Protein AF-0000000084731896 (afdb_homodimer)

Solvent-accessible surface area (backbone atoms only — not comparable to full-atom values): 11512 Å² total; per-residue (Å²): 94,26,26,41,38,38,35,36,63,44,61,69,70,65,65,88,73,50,63,71,62,43,48,51,38,50,52,52,46,64,74,66,68,54,51,70,46,71,46,101,82,30,37,36,35,43,39,41,62,70,60,50,50,48,50,52,48,51,38,49,57,57,48,56,73,82,42,57,26,37,40,36,41,37,39,35,48,35,27,59,93,50,76,70,53,84,62,44,53,58,51,52,52,23,60,75,67,70,44,86,73,95,75,124,95,28,27,40,38,37,35,37,61,45,62,68,70,66,65,87,74,50,62,71,61,42,49,52,37,49,51,52,45,63,71,66,68,56,51,70,47,71,46,101,80,32,37,35,36,44,40,43,61,69,59,50,52,47,50,54,47,52,38,48,57,58,48,56,74,81,42,57,25,40,40,37,40,38,39,35,49,34,28,59,93,49,73,68,52,84,61,44,53,57,50,52,50,22,61,74,67,70,43,88,73,94,75,121

pLDDT: mean 94.48, std 5.79, range [66.81, 98.81]

Structure (mmCIF, N/CA/C/O backbone):
data_AF-0000000084731896-model_v1
#
loop_
_entity.id
_entity.type
_entity.pdbx_description
1 polymer 'Thiamine-binding protein domain-containing protein'
#
loop_
_atom_site.group_PDB
_atom_site.id
_atom_site.type_symbol
_atom_site.label_atom_id
_atom_site.label_alt_id
_atom_site.label_comp_id
_atom_site.label_asym_id
_atom_site.label_entity_id
_atom_site.label_seq_id
_atom_site.pdbx_PDB_ins_code
_atom_site.Cartn_x
_atom_site.Cartn_y
_atom_site.Cartn_z
_atom_site.occupancy
_atom_site.B_iso_or_equiv
_atom_site.auth_seq_id
_atom_site.auth_comp_id
_atom_site.auth_asym_id
_atom_site.auth_atom_id
_atom_site.pdbx_PDB_model_num
ATOM 1 N N . MET A 1 1 ? 6.348 11.789 11.688 1 88.62 1 MET A N 1
ATOM 2 C CA . MET A 1 1 ? 5.02 11.82 11.078 1 88.62 1 MET A CA 1
ATOM 3 C C . MET A 1 1 ? 4.203 10.594 11.477 1 88.62 1 MET A C 1
ATOM 5 O O . MET A 1 1 ? 4.734 9.484 11.539 1 88.62 1 MET A O 1
ATOM 9 N N . SER A 1 2 ? 2.98 10.875 11.875 1 93.94 2 SER A N 1
ATOM 10 C CA . SER A 1 2 ? 2.064 9.773 12.172 1 93.94 2 SER A CA 1
ATOM 11 C C . SER A 1 2 ? 1.464 9.195 10.891 1 93.94 2 SER A C 1
ATOM 13 O O . SER A 1 2 ? 1.063 9.945 9.992 1 93.94 2 SER A O 1
ATOM 15 N N . VAL A 1 3 ? 1.397 7.871 10.906 1 97.06 3 VAL A N 1
ATOM 16 C CA . VAL A 1 3 ? 0.931 7.176 9.711 1 97.06 3 VAL A CA 1
ATOM 17 C C . VAL A 1 3 ? -0.342 6.398 10.023 1 97.06 3 VAL A C 1
ATOM 19 O O . VAL A 1 3 ? -0.403 5.676 11.023 1 97.06 3 VAL A O 1
ATOM 22 N N . LEU A 1 4 ? -1.355 6.66 9.219 1 97 4 LEU A N 1
ATOM 23 C CA . LEU A 1 4 ? -2.461 5.719 9.094 1 97 4 LEU A CA 1
ATOM 24 C C . LEU A 1 4 ? -2.303 4.859 7.84 1 97 4 LEU A C 1
ATOM 26 O O . LEU A 1 4 ? -2.201 5.383 6.73 1 97 4 LEU A O 1
ATOM 30 N N . LEU A 1 5 ? -2.203 3.566 8.016 1 98.44 5 LEU A N 1
ATOM 31 C CA . LEU A 1 5 ? -2.008 2.6 6.938 1 98.44 5 LEU A CA 1
ATOM 32 C C . LEU A 1 5 ? -3.125 1.561 6.93 1 98.44 5 LEU A C 1
ATOM 34 O O . LEU A 1 5 ? -3.309 0.835 7.91 1 98.44 5 LEU A O 1
ATOM 38 N N . GLU A 1 6 ? -3.975 1.549 5.887 1 98.56 6 GLU A N 1
ATOM 39 C CA . GLU A 1 6 ? -4.914 0.453 5.676 1 98.56 6 GLU A CA 1
ATOM 40 C C . GLU A 1 6 ? -4.359 -0.568 4.688 1 98.56 6 GLU A C 1
ATOM 42 O O . GLU A 1 6 ? -3.906 -0.205 3.6 1 98.56 6 GLU A O 1
ATOM 47 N N . PHE A 1 7 ? -4.414 -1.842 5.102 1 98.81 7 PHE A N 1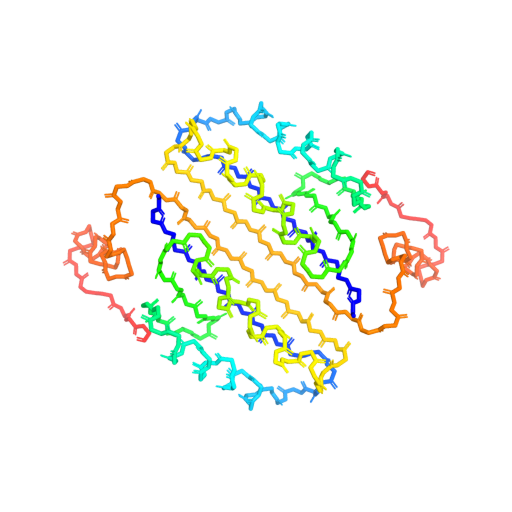
ATOM 48 C CA . PHE A 1 7 ? -3.953 -2.82 4.125 1 98.81 7 PHE A CA 1
ATOM 49 C C . PHE A 1 7 ? -4.855 -4.047 4.117 1 98.81 7 PHE A C 1
ATOM 51 O O . PHE A 1 7 ? -5.562 -4.309 5.094 1 98.81 7 PHE A O 1
ATOM 58 N N . SER A 1 8 ? -4.891 -4.688 3.01 1 98.62 8 SER A N 1
ATOM 59 C CA . SER A 1 8 ? -5.434 -6.027 2.822 1 98.62 8 SER A CA 1
ATOM 60 C C . SER A 1 8 ? -4.438 -6.934 2.107 1 98.62 8 SER A C 1
ATOM 62 O O . SER A 1 8 ? -3.713 -6.484 1.216 1 98.62 8 SER A O 1
ATOM 64 N N . MET A 1 9 ? -4.344 -8.117 2.582 1 98.62 9 MET A N 1
ATOM 65 C CA . MET A 1 9 ? -3.434 -9.109 2.027 1 98.62 9 MET A CA 1
ATOM 66 C C . MET A 1 9 ? -4.105 -10.477 1.936 1 98.62 9 MET A C 1
ATOM 68 O O . MET A 1 9 ? -4.648 -10.977 2.924 1 98.62 9 MET A O 1
ATOM 72 N N . THR A 1 10 ? -4.09 -11.047 0.769 1 98 10 THR A N 1
ATOM 73 C CA . THR A 1 10 ? -4.805 -12.305 0.565 1 98 10 THR A CA 1
ATOM 74 C C . THR A 1 10 ? -4.066 -13.195 -0.434 1 98 10 THR A C 1
ATOM 76 O O . THR A 1 10 ? -3.484 -12.695 -1.401 1 98 10 THR A O 1
ATOM 79 N N . PRO A 1 11 ? -4.012 -14.508 -0.167 1 97.88 11 PRO A N 1
ATOM 80 C CA . PRO A 1 11 ? -3.504 -15.414 -1.198 1 97.88 11 PRO A CA 1
ATOM 81 C C . PRO A 1 11 ? -4.453 -15.547 -2.387 1 97.88 11 PRO A C 1
ATOM 83 O O . PRO A 1 11 ? -5.676 -15.5 -2.215 1 97.88 11 PRO A O 1
ATOM 86 N N . LEU A 1 12 ? -3.861 -15.75 -3.537 1 96.62 12 LEU A N 1
ATOM 87 C CA . LEU A 1 12 ? -4.676 -15.922 -4.734 1 96.62 12 LEU A CA 1
ATOM 88 C C . LEU A 1 12 ? -4.648 -17.375 -5.215 1 96.62 12 LEU A C 1
ATOM 90 O O . LEU A 1 12 ? -5.363 -17.734 -6.148 1 96.62 12 LEU A O 1
ATOM 94 N N . ASP A 1 13 ? -3.869 -18.141 -4.566 1 96.12 13 ASP A N 1
ATOM 95 C CA . ASP A 1 13 ? -3.686 -19.516 -5.047 1 96.12 13 ASP A CA 1
ATOM 96 C C . ASP A 1 13 ? -4.367 -20.516 -4.117 1 96.12 13 ASP A C 1
ATOM 98 O O . ASP A 1 13 ? -4.086 -21.703 -4.18 1 96.12 13 ASP A O 1
ATOM 102 N N . LYS A 1 14 ? -5.211 -20.094 -3.219 1 96.19 14 LYS A N 1
ATOM 103 C CA . LYS A 1 14 ? -5.766 -20.984 -2.197 1 96.19 14 LYS A CA 1
ATOM 104 C C . LYS A 1 14 ? -7.281 -21.094 -2.332 1 96.19 14 LYS A C 1
ATOM 106 O O . LYS A 1 14 ? -7.938 -21.719 -1.494 1 96.19 14 LYS A O 1
ATOM 111 N N . GLY A 1 15 ? -7.848 -20.594 -3.35 1 93.19 15 GLY A N 1
ATOM 112 C CA . GLY A 1 15 ? -9.289 -20.672 -3.539 1 93.19 15 GLY A CA 1
ATOM 113 C C . GLY A 1 15 ? -10.047 -19.578 -2.836 1 93.19 15 GLY A C 1
ATOM 114 O O . GLY A 1 15 ? -9.508 -18.484 -2.611 1 93.19 15 GLY A O 1
ATOM 115 N N . GLU A 1 16 ? -11.336 -19.781 -2.568 1 90.62 16 GLU A N 1
ATOM 116 C CA . GLU A 1 16 ? -12.227 -18.719 -2.104 1 90.62 16 GLU A CA 1
ATOM 117 C C . GLU A 1 16 ? -12.125 -18.531 -0.592 1 90.62 16 GLU A C 1
ATOM 119 O O . GLU A 1 16 ? -12.359 -17.438 -0.076 1 90.62 16 GLU A O 1
ATOM 124 N N . SER A 1 17 ? -11.805 -19.547 0.042 1 92.88 17 SER A N 1
ATOM 125 C CA . SER A 1 17 ? -11.742 -19.5 1.499 1 92.88 17 SER A CA 1
ATOM 126 C C . SER A 1 17 ? -10.344 -19.141 1.983 1 92.88 17 SER A C 1
ATOM 128 O O . SER A 1 17 ? -9.477 -20.016 2.098 1 92.88 17 SER A O 1
ATOM 130 N N . VAL A 1 18 ? -10.164 -17.844 2.285 1 94.69 18 VAL A N 1
ATOM 131 C CA . VAL A 1 18 ? -8.82 -17.406 2.646 1 94.69 18 VAL A CA 1
ATOM 132 C C . VAL A 1 18 ? -8.805 -16.938 4.098 1 94.69 18 VAL A C 1
ATOM 134 O O . VAL A 1 18 ? -7.836 -16.312 4.539 1 94.69 18 VAL A O 1
ATOM 137 N N . GLY A 1 19 ? -9.82 -17.125 4.875 1 95.31 19 GLY A N 1
ATOM 138 C CA . GLY A 1 19 ? -9.961 -16.641 6.242 1 95.31 19 GLY A CA 1
ATOM 139 C C . GLY A 1 19 ? -8.82 -17.062 7.145 1 95.31 19 GLY A C 1
ATOM 140 O O . GLY A 1 19 ? -8.352 -16.281 7.969 1 95.31 19 GLY A O 1
ATOM 141 N N . ALA A 1 20 ? -8.367 -18.266 7.004 1 95.81 20 ALA A N 1
ATOM 142 C CA . ALA A 1 20 ? -7.281 -18.781 7.828 1 95.81 20 ALA A CA 1
ATOM 143 C C . ALA A 1 20 ? -6 -17.984 7.605 1 95.81 20 ALA A C 1
ATOM 145 O O . ALA A 1 20 ? -5.262 -17.703 8.555 1 95.81 20 ALA A O 1
ATOM 146 N N . TYR A 1 21 ? -5.738 -17.625 6.438 1 96.12 21 TYR A N 1
ATOM 147 C CA . TYR A 1 21 ? -4.531 -16.875 6.098 1 96.12 21 TYR A CA 1
ATOM 148 C C . TYR A 1 21 ? -4.617 -15.445 6.605 1 96.12 21 TYR A C 1
ATOM 150 O O . TYR A 1 21 ? -3.645 -14.914 7.148 1 96.12 21 TYR A O 1
ATOM 158 N N . VAL A 1 22 ? -5.805 -14.836 6.406 1 96.69 22 VAL A N 1
ATOM 159 C CA . VAL A 1 22 ? -6.051 -13.477 6.891 1 96.69 22 VAL A CA 1
ATOM 160 C C . VAL A 1 22 ? -5.945 -13.445 8.414 1 96.69 22 VAL A C 1
ATOM 162 O O . VAL A 1 22 ? -5.367 -12.523 8.984 1 96.69 22 VAL A O 1
ATOM 165 N N . SER A 1 23 ? -6.41 -14.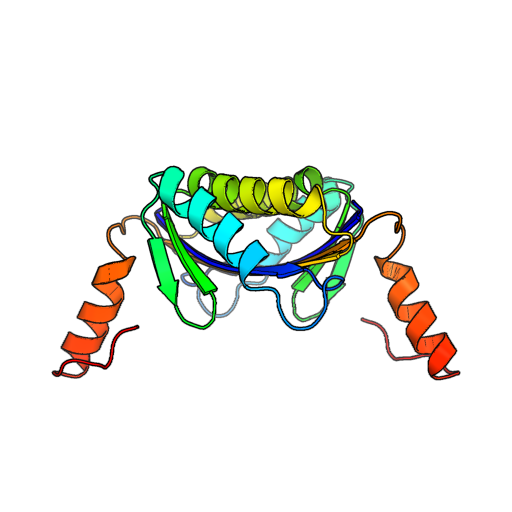453 9.047 1 97.56 23 SER A N 1
ATOM 166 C CA . SER A 1 23 ? -6.363 -14.539 10.5 1 97.56 23 SER A CA 1
ATOM 167 C C . SER A 1 23 ? -4.926 -14.617 11.008 1 97.56 23 SER A C 1
ATOM 169 O O . SER A 1 23 ? -4.598 -14.055 12.055 1 97.56 23 SER A O 1
ATOM 171 N N . ARG A 1 24 ? -4.098 -15.289 10.328 1 97.69 24 ARG A N 1
ATOM 172 C CA . ARG A 1 24 ? -2.682 -15.336 10.672 1 97.69 24 ARG A CA 1
ATOM 173 C C . ARG A 1 24 ? -2.053 -13.953 10.625 1 97.69 24 ARG A C 1
ATOM 175 O O . ARG A 1 24 ? -1.265 -13.594 11.5 1 97.69 24 ARG A O 1
ATOM 182 N N . SER A 1 25 ? -2.375 -13.25 9.57 1 98.19 25 SER A N 1
ATOM 183 C CA . SER A 1 25 ? -1.881 -11.875 9.453 1 98.19 25 SER A CA 1
ATOM 184 C C . SER A 1 25 ? -2.359 -11.016 10.617 1 98.19 25 SER A C 1
ATOM 186 O O . SER A 1 25 ? -1.588 -10.234 11.172 1 98.19 25 SER A O 1
ATOM 188 N N . LEU A 1 26 ? -3.643 -11.188 10.984 1 97.88 26 LEU A N 1
ATOM 189 C CA . LEU A 1 26 ? -4.195 -10.414 12.086 1 97.88 26 LEU A CA 1
ATOM 190 C C . LEU A 1 26 ? -3.498 -10.758 13.398 1 97.88 26 LEU A C 1
ATOM 192 O O . LEU A 1 26 ? -3.311 -9.891 14.25 1 97.88 26 LEU A O 1
ATOM 196 N N . ASP A 1 27 ? -3.186 -11.984 13.57 1 98.56 27 ASP A N 1
ATOM 197 C CA . ASP A 1 27 ? -2.422 -12.391 14.75 1 98.56 27 ASP A CA 1
ATOM 198 C C . ASP A 1 27 ? -1.088 -11.648 14.82 1 98.56 27 ASP A C 1
ATOM 200 O O . ASP A 1 27 ? -0.68 -11.188 15.891 1 98.56 27 ASP A O 1
ATOM 204 N N . ILE A 1 28 ? -0.377 -11.531 13.75 1 98.56 28 ILE A N 1
ATOM 205 C CA . ILE A 1 28 ? 0.888 -10.812 13.656 1 98.56 28 ILE A CA 1
ATOM 206 C C . ILE A 1 28 ? 0.672 -9.344 14.008 1 98.56 28 ILE A C 1
ATOM 208 O O . ILE A 1 28 ? 1.448 -8.758 14.773 1 98.56 28 ILE A O 1
ATOM 212 N N . VAL A 1 29 ? -0.381 -8.789 13.461 1 98.56 29 VAL A N 1
ATOM 213 C CA . VAL A 1 29 ? -0.725 -7.398 13.742 1 98.56 29 VAL A CA 1
ATOM 214 C C . VAL A 1 29 ? -0.95 -7.211 15.242 1 98.56 29 VAL A C 1
ATOM 216 O O . VAL A 1 29 ? -0.37 -6.316 15.859 1 98.56 29 VAL A O 1
ATOM 219 N N . ASP A 1 30 ? -1.749 -8.086 15.758 1 98.25 30 ASP A N 1
ATOM 220 C CA . ASP A 1 30 ? -2.119 -7.984 17.172 1 98.25 30 ASP A CA 1
ATOM 221 C C . ASP A 1 30 ? -0.89 -8.102 18.062 1 98.25 30 ASP A C 1
ATOM 223 O O . ASP A 1 30 ? -0.74 -7.336 19.016 1 98.25 30 ASP A O 1
ATOM 227 N N . LYS A 1 31 ? 0.023 -8.914 17.797 1 98.38 31 LYS A N 1
ATOM 228 C CA . LYS A 1 31 ? 1.199 -9.18 18.609 1 98.38 31 LYS A CA 1
ATOM 229 C C . LYS A 1 31 ? 2.264 -8.102 18.422 1 98.38 31 LYS A C 1
ATOM 231 O O . LYS A 1 31 ? 3.197 -7.992 19.219 1 98.38 31 LYS A O 1
ATOM 236 N N . SER A 1 32 ? 2.15 -7.406 17.359 1 97.69 32 SER A N 1
ATOM 237 C CA . SER A 1 32 ? 3.135 -6.375 17.062 1 97.69 32 SER A CA 1
ATOM 238 C C . SER A 1 32 ? 3.088 -5.254 18.094 1 97.69 32 SER A C 1
ATOM 240 O O . SER A 1 32 ? 4.074 -4.539 18.297 1 97.69 32 SER A O 1
ATOM 242 N N . GLY A 1 33 ? 1.881 -4.969 18.656 1 97.31 33 GLY A N 1
ATOM 243 C CA . GLY A 1 33 ? 1.697 -3.885 19.609 1 97.31 33 GLY A CA 1
ATOM 244 C C . GLY A 1 33 ? 1.321 -2.57 18.953 1 97.31 33 GLY A C 1
ATOM 245 O O . GLY A 1 33 ? 1.04 -1.585 19.641 1 97.31 33 GLY A O 1
ATOM 246 N N . VAL A 1 34 ? 1.405 -2.537 17.672 1 96.5 34 VAL A N 1
ATOM 247 C CA . VAL A 1 34 ? 0.977 -1.339 16.953 1 96.5 34 VAL A CA 1
ATOM 248 C C . VAL A 1 34 ? -0.536 -1.174 17.078 1 96.5 34 VAL A C 1
ATOM 250 O O . VAL A 1 34 ? -1.281 -2.154 17.016 1 96.5 34 VAL A O 1
ATOM 253 N N . ASP A 1 35 ? -1.009 0.019 17.266 1 95.62 35 ASP A N 1
ATOM 254 C CA . ASP A 1 35 ? -2.445 0.267 17.328 1 95.62 35 ASP A CA 1
ATOM 255 C C . ASP A 1 35 ? -3.115 -0.086 16 1 95.62 35 ASP A C 1
ATOM 257 O O . ASP A 1 35 ? -2.576 0.204 14.93 1 95.62 35 ASP A O 1
ATOM 261 N N . TYR A 1 36 ? -4.293 -0.768 16.094 1 97 36 TYR A N 1
ATOM 262 C CA . TYR A 1 36 ? -4.941 -1.168 14.852 1 97 36 TYR A CA 1
ATOM 263 C C . TYR A 1 36 ? -6.453 -1.266 15.031 1 97 36 TYR A C 1
ATOM 265 O O . TYR A 1 36 ? -6.953 -1.256 16.156 1 97 36 TYR A O 1
ATOM 273 N N . ARG A 1 37 ? -7.172 -1.253 13.859 1 95.31 37 ARG A N 1
ATOM 274 C CA . ARG A 1 37 ? -8.594 -1.551 13.734 1 95.31 37 ARG A CA 1
ATOM 275 C C . ARG A 1 37 ? -8.867 -2.438 12.523 1 95.31 37 ARG A C 1
ATOM 277 O O . ARG A 1 37 ? -8.352 -2.182 11.43 1 95.31 37 ARG A O 1
ATOM 284 N N . LEU A 1 38 ? -9.617 -3.445 12.82 1 95.19 38 LEU A N 1
ATOM 285 C CA . LEU A 1 38 ? -10.047 -4.32 11.727 1 95.19 38 LEU A CA 1
ATOM 286 C C . LEU A 1 38 ? -11.359 -3.836 11.133 1 95.19 38 LEU A C 1
ATOM 288 O O . LEU A 1 38 ? -12.273 -3.445 11.859 1 95.19 38 LEU A O 1
ATOM 292 N N . ASN A 1 39 ? -11.43 -3.787 9.828 1 93.19 39 ASN A N 1
ATOM 293 C CA . ASN A 1 39 ? -12.695 -3.562 9.141 1 93.19 39 ASN A CA 1
ATOM 294 C C . ASN A 1 39 ? -12.93 -4.594 8.039 1 93.19 39 ASN A C 1
ATOM 296 O O . ASN A 1 39 ? -12.062 -5.438 7.781 1 93.19 39 ASN A O 1
ATOM 300 N N . PRO A 1 40 ? -14.172 -4.652 7.461 1 92.81 40 PRO A N 1
ATOM 301 C CA . PRO A 1 40 ? -14.508 -5.73 6.527 1 92.81 40 PRO A CA 1
ATOM 302 C C . PRO A 1 40 ? -13.617 -5.738 5.289 1 92.81 40 PRO A C 1
ATOM 304 O O . PRO A 1 40 ? -13.547 -6.742 4.574 1 92.81 40 PRO A O 1
ATOM 307 N N . MET A 1 41 ? -12.875 -4.578 5.012 1 93.38 41 MET A N 1
ATOM 308 C CA . MET A 1 41 ? -12.117 -4.473 3.77 1 93.38 41 MET A CA 1
ATOM 309 C C . MET A 1 41 ? -10.617 -4.5 4.043 1 93.38 41 MET A C 1
ATOM 311 O O . MET A 1 41 ? -9.812 -4.547 3.109 1 93.38 41 MET A O 1
ATOM 315 N N . GLY A 1 42 ? -10.266 -4.461 5.289 1 96.81 42 GLY A N 1
ATOM 316 C CA . GLY A 1 42 ? -8.852 -4.488 5.648 1 96.81 42 GLY A CA 1
ATOM 317 C C . GLY A 1 42 ? -8.602 -4.117 7.098 1 96.81 42 GLY A C 1
ATOM 318 O O . GLY A 1 42 ? -9.516 -4.137 7.918 1 96.81 42 GLY A O 1
ATOM 319 N N . THR A 1 43 ? -7.336 -3.986 7.395 1 97.56 43 THR A N 1
ATOM 320 C CA . THR A 1 43 ? -6.891 -3.588 8.727 1 97.56 43 THR A CA 1
ATOM 321 C C . THR A 1 43 ? -6.172 -2.242 8.672 1 97.56 43 THR A C 1
ATOM 323 O O . THR A 1 43 ? -5.32 -2.02 7.809 1 97.56 43 THR A O 1
ATOM 326 N N . VAL A 1 44 ? -6.578 -1.365 9.523 1 97.75 44 VAL A N 1
ATOM 327 C CA . VAL A 1 44 ? -5.93 -0.061 9.625 1 97.75 44 VAL A CA 1
ATOM 328 C C . VAL A 1 44 ? -4.938 -0.062 10.781 1 97.75 44 VAL A C 1
ATOM 330 O O . VAL A 1 44 ? -5.277 -0.466 11.898 1 97.75 44 VAL A O 1
ATOM 333 N N . LEU A 1 45 ? -3.734 0.315 10.492 1 98 45 LEU A N 1
ATOM 334 C CA . LEU A 1 45 ? -2.676 0.478 11.477 1 98 45 LEU A CA 1
ATOM 335 C C . LEU A 1 45 ? -2.357 1.953 11.695 1 98 45 LEU A C 1
ATOM 337 O O . LEU A 1 45 ? -2.494 2.766 10.781 1 98 45 LEU A O 1
ATOM 341 N N . GLU A 1 46 ? -1.927 2.268 12.891 1 97.31 46 GLU A N 1
ATOM 342 C CA . GLU A 1 46 ? -1.4 3.594 13.195 1 97.31 46 GLU A CA 1
ATOM 343 C C . GLU A 1 46 ? -0.031 3.504 13.859 1 97.31 46 GLU A C 1
ATOM 345 O O . GLU A 1 46 ? 0.156 2.732 14.805 1 97.31 46 GLU A O 1
ATOM 350 N N . GLY A 1 47 ? 0.904 4.25 13.453 1 96.38 47 GLY A N 1
ATOM 351 C CA . GLY A 1 47 ? 2.258 4.309 13.977 1 96.38 47 GLY A CA 1
ATOM 352 C C . GLY A 1 47 ? 3.205 5.105 13.102 1 96.38 47 GLY A C 1
ATOM 353 O O . GLY A 1 47 ? 2.771 5.945 12.312 1 96.38 47 GLY A O 1
ATOM 354 N N . GLU A 1 48 ? 4.457 4.91 13.328 1 96.38 48 GLU A N 1
ATOM 355 C CA . GLU A 1 48 ? 5.461 5.473 12.43 1 96.38 48 GLU A CA 1
ATOM 356 C C . GLU A 1 48 ? 5.629 4.613 11.18 1 96.38 48 GLU A C 1
ATOM 358 O O . GLU A 1 48 ? 5.277 3.434 11.18 1 96.38 48 GLU A O 1
ATOM 363 N N . TRP A 1 49 ? 6.152 5.23 10.125 1 97.75 49 TRP A N 1
ATOM 364 C CA . TRP A 1 49 ? 6.293 4.559 8.836 1 97.75 49 TRP A CA 1
ATOM 365 C C . TRP A 1 49 ? 6.965 3.201 9.008 1 97.75 49 TRP A C 1
ATOM 367 O O . TRP A 1 49 ? 6.414 2.174 8.609 1 97.75 49 TRP A O 1
ATOM 377 N N . ASN A 1 50 ? 8.133 3.219 9.625 1 97.69 50 ASN A N 1
ATOM 378 C CA . ASN A 1 50 ? 8.891 1.979 9.719 1 97.69 50 ASN A CA 1
ATOM 379 C C . ASN A 1 50 ? 8.148 0.925 10.531 1 97.69 50 ASN A C 1
ATOM 381 O O . ASN A 1 50 ? 8.219 -0.267 10.227 1 97.69 50 ASN A O 1
ATOM 385 N N . GLU A 1 51 ? 7.453 1.333 11.57 1 97.56 51 GLU A N 1
ATOM 386 C CA . GLU A 1 51 ? 6.707 0.411 12.422 1 97.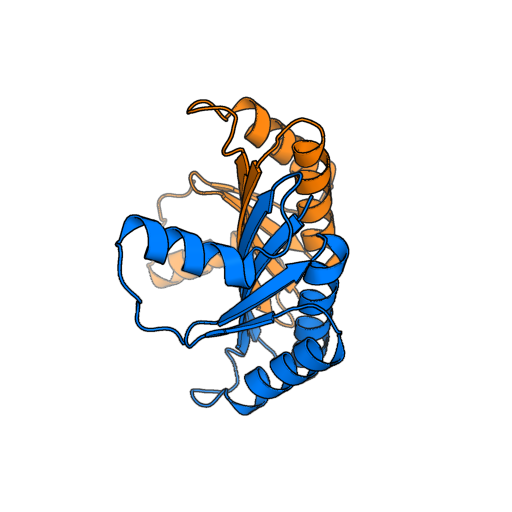56 51 GLU A CA 1
ATOM 387 C C . GLU A 1 51 ? 5.605 -0.297 11.641 1 97.56 51 GLU A C 1
ATOM 389 O O . GLU A 1 51 ? 5.492 -1.523 11.68 1 97.56 51 GLU A O 1
ATOM 394 N N . VAL A 1 52 ? 4.82 0.485 10.938 1 98.31 52 VAL A N 1
ATOM 395 C CA . VAL A 1 52 ? 3.67 -0.103 10.258 1 98.31 52 VAL A CA 1
ATOM 396 C C . VAL A 1 52 ? 4.141 -0.914 9.055 1 98.31 52 VAL A C 1
ATOM 398 O O . VAL A 1 52 ? 3.596 -1.982 8.766 1 98.31 52 VAL A O 1
ATOM 401 N N . MET A 1 53 ? 5.156 -0.476 8.344 1 98.56 53 MET A N 1
ATOM 402 C CA . MET A 1 53 ? 5.668 -1.211 7.188 1 98.56 53 MET A CA 1
ATOM 403 C C . MET A 1 53 ? 6.301 -2.527 7.617 1 98.56 53 MET A C 1
ATOM 405 O O . MET A 1 53 ? 6.23 -3.523 6.895 1 98.56 53 MET A O 1
ATOM 409 N N . GLU A 1 54 ? 6.957 -2.49 8.711 1 98.56 54 GLU A N 1
ATOM 410 C CA . GLU A 1 54 ? 7.523 -3.725 9.25 1 98.56 54 GLU A CA 1
ATOM 411 C C . GLU A 1 54 ? 6.438 -4.766 9.5 1 98.56 54 GLU A C 1
ATOM 413 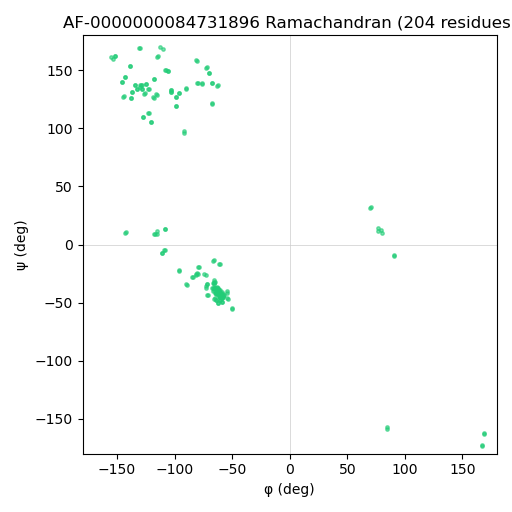O O . GLU A 1 54 ? 6.625 -5.949 9.211 1 98.56 54 GLU A O 1
ATOM 418 N N . VAL A 1 55 ? 5.348 -4.336 10.109 1 98.75 55 VAL A N 1
ATOM 419 C CA . VAL A 1 55 ? 4.242 -5.25 10.383 1 98.75 55 VAL A CA 1
ATOM 420 C C . VAL A 1 55 ? 3.729 -5.848 9.078 1 98.75 55 VAL A C 1
ATOM 422 O O . VAL A 1 55 ? 3.52 -7.062 8.984 1 98.75 55 VAL A O 1
ATOM 425 N N . VAL A 1 56 ? 3.525 -5.031 8.047 1 98.81 56 VAL A N 1
ATOM 426 C CA . VAL A 1 56 ? 3.047 -5.496 6.75 1 98.81 56 VAL A CA 1
ATOM 427 C C . VAL A 1 56 ? 4.043 -6.492 6.156 1 98.81 56 VAL A C 1
ATOM 429 O O . VAL A 1 56 ? 3.646 -7.535 5.633 1 98.81 56 VAL A O 1
ATOM 432 N N . THR A 1 57 ? 5.312 -6.16 6.297 1 98.81 57 THR A N 1
ATOM 433 C CA . THR A 1 57 ? 6.359 -7.031 5.781 1 98.81 57 THR A CA 1
ATOM 434 C C . THR A 1 57 ? 6.324 -8.391 6.477 1 98.81 57 THR A C 1
ATOM 436 O O . THR A 1 57 ? 6.445 -9.43 5.824 1 98.81 57 THR A O 1
ATOM 439 N N . LYS A 1 58 ? 6.16 -8.398 7.758 1 98.81 58 LYS A N 1
ATOM 440 C CA . LYS A 1 58 ? 6.078 -9.648 8.508 1 98.81 58 LYS A CA 1
ATOM 441 C C . LYS A 1 58 ? 4.887 -10.484 8.055 1 98.81 58 LYS A C 1
ATOM 443 O O . LYS A 1 58 ? 4.98 -11.711 7.969 1 98.81 58 LYS A O 1
ATOM 448 N N . CYS A 1 59 ? 3.75 -9.852 7.832 1 98.69 59 CYS A N 1
ATOM 449 C CA . CYS A 1 59 ? 2.584 -10.555 7.309 1 98.69 59 CYS A CA 1
ATOM 450 C C . CYS A 1 59 ? 2.893 -11.195 5.961 1 98.69 59 CYS A C 1
ATOM 452 O O . CYS A 1 59 ? 2.568 -12.359 5.734 1 98.69 59 CYS A O 1
ATOM 454 N N . TYR A 1 60 ? 3.541 -10.445 5.082 1 98.75 60 TYR A N 1
ATOM 455 C CA . TYR A 1 60 ? 3.928 -10.961 3.771 1 98.75 60 TYR A CA 1
ATOM 456 C C . TYR A 1 60 ? 4.867 -12.148 3.908 1 98.75 60 TYR A C 1
ATOM 458 O O . TYR A 1 60 ? 4.691 -13.164 3.234 1 98.75 60 TYR A O 1
ATOM 466 N N . GLU A 1 61 ? 5.867 -11.992 4.742 1 98.5 61 GLU A N 1
ATOM 467 C CA . GLU A 1 61 ? 6.848 -13.055 4.941 1 98.5 61 GLU A CA 1
ATOM 468 C C . GLU A 1 61 ? 6.172 -14.344 5.406 1 98.5 61 GLU A C 1
ATOM 470 O O . GLU A 1 61 ? 6.52 -15.43 4.949 1 98.5 61 GLU A O 1
ATOM 475 N N . ARG A 1 62 ? 5.254 -14.148 6.301 1 98.31 62 ARG A N 1
ATOM 476 C CA . ARG A 1 62 ? 4.543 -15.32 6.793 1 98.31 62 ARG A CA 1
ATOM 477 C C . ARG A 1 62 ? 3.736 -15.977 5.68 1 98.31 62 ARG A C 1
ATOM 479 O O . ARG A 1 62 ? 3.777 -17.203 5.512 1 98.31 62 ARG A O 1
ATOM 486 N N . MET A 1 63 ? 2.982 -15.273 4.918 1 97.69 63 MET A N 1
ATOM 487 C CA . MET A 1 63 ? 2.141 -15.82 3.859 1 97.69 63 MET A CA 1
ATOM 488 C C . MET A 1 63 ? 2.992 -16.422 2.746 1 97.69 63 MET A C 1
ATOM 490 O O . MET A 1 63 ? 2.6 -17.422 2.127 1 97.69 63 MET A O 1
ATOM 494 N N . SER A 1 64 ? 4.133 -15.797 2.533 1 97.31 64 SER A N 1
ATOM 495 C CA . SER A 1 64 ? 5 -16.25 1.448 1 97.31 64 SER A CA 1
ATOM 496 C C . SER A 1 64 ? 5.547 -17.641 1.717 1 97.31 64 SER A C 1
ATOM 498 O O . SER A 1 64 ? 6.066 -18.297 0.81 1 97.31 64 SER A O 1
ATOM 500 N N . GLN A 1 65 ? 5.441 -18.156 2.92 1 97.31 65 GLN A N 1
ATOM 501 C CA . GLN A 1 65 ? 5.973 -19.469 3.285 1 97.31 65 GLN A CA 1
ATOM 502 C C . GLN A 1 65 ? 5.113 -20.578 2.705 1 97.31 65 GLN A C 1
ATOM 504 O O . GLN A 1 65 ? 5.609 -21.688 2.461 1 97.31 65 GLN A O 1
ATOM 509 N N . ASP A 1 66 ? 3.828 -20.281 2.455 1 96.62 66 ASP A N 1
ATOM 510 C CA . ASP A 1 66 ? 2.979 -21.391 2.031 1 96.62 66 ASP A CA 1
ATOM 511 C C . ASP A 1 66 ? 1.967 -20.938 0.98 1 96.62 66 ASP A C 1
ATOM 513 O O . ASP A 1 66 ? 0.968 -21.625 0.739 1 96.62 66 ASP A O 1
ATOM 517 N N . CYS A 1 67 ? 2.094 -19.812 0.486 1 96.69 67 CYS A N 1
ATOM 518 C CA . CYS A 1 67 ? 1.291 -19.297 -0.621 1 96.69 67 CYS A CA 1
ATOM 519 C C . CYS A 1 67 ? 2.164 -18.984 -1.831 1 96.69 67 CYS A C 1
ATOM 521 O O . CYS A 1 67 ? 3.266 -18.453 -1.688 1 96.69 67 CYS A O 1
ATOM 523 N N . ALA A 1 68 ? 1.676 -19.25 -2.979 1 96.06 68 ALA A N 1
ATOM 524 C CA . ALA A 1 68 ? 2.453 -19.078 -4.203 1 96.06 68 ALA A CA 1
ATOM 525 C C . ALA A 1 68 ? 2.152 -17.734 -4.863 1 96.06 68 ALA A C 1
ATOM 527 O O . ALA A 1 68 ? 2.918 -17.266 -5.707 1 96.06 68 ALA A O 1
ATOM 528 N N . ARG A 1 69 ? 1.031 -17.188 -4.566 1 97 69 ARG A N 1
ATOM 529 C CA . ARG A 1 69 ? 0.672 -15.883 -5.102 1 97 69 ARG A CA 1
ATOM 530 C C . ARG A 1 69 ? -0.118 -15.078 -4.078 1 97 69 ARG A C 1
ATOM 532 O O .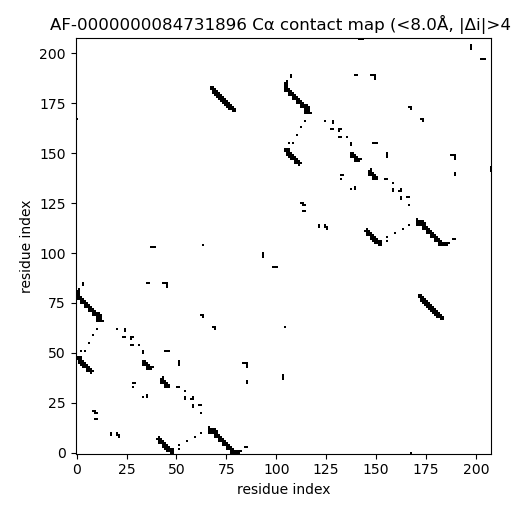 ARG A 1 69 ? -1.074 -15.578 -3.484 1 97 69 ARG A O 1
ATOM 539 N N . ILE A 1 70 ? 0.345 -13.875 -3.844 1 98.12 70 ILE A N 1
ATOM 540 C CA . ILE A 1 70 ? -0.216 -13.016 -2.807 1 98.12 70 ILE A CA 1
ATOM 541 C C . ILE A 1 70 ? -0.589 -11.664 -3.4 1 98.12 70 ILE A C 1
ATOM 543 O O . ILE A 1 70 ? 0.2 -11.062 -4.133 1 98.12 70 ILE A O 1
ATOM 547 N N . SER A 1 71 ? -1.8 -11.188 -3.164 1 98.56 71 SER A N 1
ATOM 548 C CA . SER A 1 71 ? -2.242 -9.836 -3.494 1 98.56 71 SER A CA 1
ATOM 549 C C . SER A 1 71 ? -2.287 -8.945 -2.252 1 98.56 71 SER A C 1
ATOM 551 O O . SER A 1 71 ? -2.809 -9.359 -1.212 1 98.56 71 SER A O 1
ATOM 553 N N . VAL A 1 72 ? -1.699 -7.754 -2.373 1 98.69 72 VAL A N 1
ATOM 554 C CA . VAL A 1 72 ? -1.695 -6.805 -1.268 1 98.69 72 VAL A CA 1
ATOM 555 C C . VAL A 1 72 ? -2.166 -5.438 -1.76 1 98.69 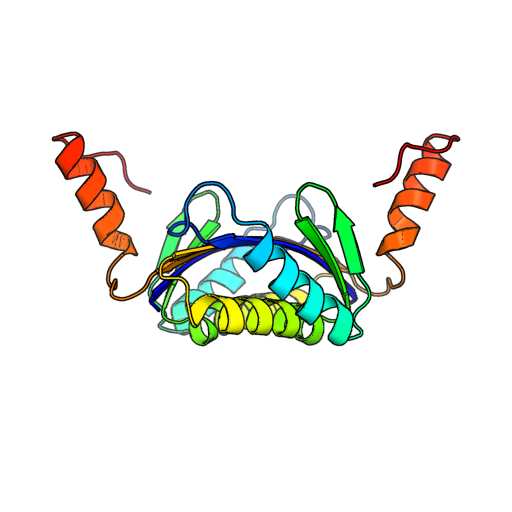72 VAL A C 1
ATOM 557 O O . VAL A 1 72 ? -1.772 -4.988 -2.84 1 98.69 72 VAL A O 1
ATOM 560 N N . SER A 1 73 ? -2.986 -4.812 -1.001 1 98.81 73 SER A N 1
ATOM 561 C CA . SER A 1 73 ? -3.348 -3.412 -1.184 1 98.81 73 SER A CA 1
ATOM 562 C C . SER A 1 73 ? -3.053 -2.598 0.072 1 98.81 73 SER A C 1
ATOM 564 O O . SER A 1 73 ? -3.375 -3.021 1.184 1 98.81 73 SER A O 1
ATOM 566 N N . ILE A 1 74 ? -2.434 -1.467 -0.144 1 98.81 74 ILE A N 1
ATOM 567 C CA . ILE A 1 74 ? -2.082 -0.578 0.958 1 98.81 74 ILE A CA 1
ATOM 568 C C . ILE A 1 74 ? -2.488 0.854 0.617 1 98.81 74 ILE A C 1
ATOM 570 O O . ILE A 1 74 ? -2.24 1.327 -0.495 1 98.81 74 ILE A O 1
ATOM 574 N N . LYS A 1 75 ? -3.1 1.509 1.502 1 98.56 75 LYS A N 1
ATOM 575 C CA . LYS A 1 75 ? -3.365 2.943 1.455 1 98.56 75 LYS A CA 1
ATOM 576 C C . LYS A 1 75 ? -2.83 3.645 2.699 1 98.56 75 LYS A C 1
ATOM 578 O O . LYS A 1 75 ? -3.025 3.166 3.82 1 98.56 75 LYS A O 1
ATOM 583 N N . ILE A 1 76 ? -2.234 4.801 2.451 1 98.44 76 ILE A N 1
ATOM 584 C CA . ILE A 1 76 ? -1.569 5.473 3.564 1 98.44 76 ILE A CA 1
ATOM 585 C C . ILE A 1 76 ? -1.933 6.953 3.564 1 98.44 76 ILE A C 1
ATOM 587 O O . ILE A 1 76 ? -1.966 7.594 2.51 1 98.44 76 ILE A O 1
ATOM 591 N N . ASP A 1 77 ? -2.195 7.496 4.664 1 97.62 77 ASP A N 1
ATOM 592 C CA . ASP A 1 77 ? -2.236 8.922 4.98 1 97.62 77 ASP A CA 1
ATOM 593 C C . ASP A 1 77 ? -1.235 9.273 6.078 1 97.62 77 ASP A C 1
ATOM 595 O O . ASP A 1 77 ? -1.417 8.891 7.234 1 97.62 77 ASP A O 1
ATOM 599 N N . ALA A 1 78 ? -0.149 9.898 5.73 1 97.56 78 ALA A N 1
ATOM 600 C CA . ALA A 1 78 ? 0.891 10.297 6.676 1 97.56 78 ALA A CA 1
ATOM 601 C C . ALA A 1 78 ? 0.813 11.797 6.973 1 97.56 78 ALA A C 1
ATOM 603 O O . ALA A 1 78 ? 0.734 12.609 6.055 1 97.56 78 ALA A O 1
ATOM 604 N N . ARG A 1 79 ? 0.878 12.133 8.25 1 96.19 79 ARG A N 1
ATOM 605 C CA . ARG A 1 79 ? 0.693 13.531 8.633 1 96.19 79 ARG A CA 1
ATOM 606 C C . ARG A 1 79 ? 1.621 13.906 9.789 1 96.19 79 ARG A C 1
ATOM 608 O O . ARG A 1 79 ? 1.812 13.125 10.719 1 96.19 79 ARG A O 1
ATOM 615 N N . LYS A 1 80 ? 2.096 15.109 9.742 1 93.19 80 LYS A N 1
ATOM 616 C CA . LYS A 1 80 ? 2.873 15.648 10.852 1 93.19 80 LYS A CA 1
ATOM 617 C C . LYS A 1 80 ? 1.97 16.031 12.023 1 93.19 80 LYS A C 1
ATOM 619 O O . LYS A 1 80 ? 0.893 16.594 11.82 1 93.19 80 LYS A O 1
ATOM 624 N N . GLY A 1 81 ? 2.424 15.711 13.281 1 81.44 81 GLY A N 1
ATOM 625 C CA . GLY A 1 81 ? 1.863 16.297 14.492 1 81.44 81 GLY A CA 1
ATOM 626 C C . GLY A 1 81 ? 0.548 15.656 14.906 1 81.44 81 GLY A C 1
ATOM 627 O O . GLY A 1 81 ? -0.165 16.188 15.758 1 81.44 81 GLY A O 1
ATOM 628 N N . GLN A 1 82 ? 0.197 14.508 14.297 1 75.56 82 GLN A N 1
ATOM 629 C CA . GLN A 1 82 ? -1.122 13.984 14.625 1 75.56 82 GLN A CA 1
ATOM 630 C C . GLN A 1 82 ? -1.036 12.523 15.078 1 75.56 82 GLN A C 1
ATOM 632 O O . GLN A 1 82 ? -0.471 11.688 14.375 1 75.56 82 GLN A O 1
ATOM 637 N N . SER A 1 83 ? -1.266 12.367 16.328 1 80.56 83 SER A N 1
ATOM 638 C CA . SER A 1 83 ? -1.438 10.992 16.797 1 80.56 83 SER A CA 1
ATOM 639 C C . SER A 1 83 ? -2.873 10.742 17.25 1 80.56 83 SER A C 1
ATOM 641 O O . SER A 1 83 ? -3.689 11.664 17.297 1 80.56 83 SER A O 1
ATOM 643 N N . GLY A 1 84 ? -3.182 9.43 17.5 1 87.81 84 GLY A N 1
ATOM 644 C CA . GLY A 1 84 ? -4.527 9.078 17.922 1 87.81 84 GLY A CA 1
ATOM 645 C C . GLY A 1 84 ? -5.562 9.25 16.828 1 87.81 84 GLY A C 1
ATOM 646 O O . GLY A 1 84 ? -6.699 9.648 17.094 1 87.81 84 GLY A O 1
ATOM 647 N N . ARG A 1 85 ? -5.129 9.047 15.68 1 89.56 85 ARG A N 1
ATOM 648 C CA . ARG A 1 85 ? -5.969 9.352 14.531 1 89.56 85 ARG A CA 1
ATOM 649 C C . ARG A 1 85 ? -6.969 8.227 14.266 1 89.56 85 ARG A C 1
ATOM 651 O O . ARG A 1 85 ? -8.023 8.461 13.68 1 89.56 85 ARG A O 1
ATOM 658 N N . LEU A 1 86 ? -6.695 7.102 14.633 1 87.62 86 LEU A N 1
ATOM 659 C CA . LEU A 1 86 ? -7.609 5.977 14.461 1 87.62 86 LEU A CA 1
ATOM 660 C C . LEU A 1 86 ? -8.977 6.281 15.062 1 87.62 86 LEU A C 1
ATOM 662 O O . LEU A 1 86 ? -10.008 6.035 14.43 1 87.62 86 LEU A O 1
ATOM 666 N N . SER A 1 87 ? -9.016 6.777 16.203 1 82.25 87 SER A N 1
ATOM 667 C CA . SER A 1 87 ? -10.258 7.113 16.891 1 82.25 87 SER A CA 1
ATOM 668 C C . SER A 1 87 ? -10.695 8.539 16.578 1 82.25 87 SER A C 1
ATOM 670 O O . SER A 1 87 ? -11.891 8.828 16.516 1 82.25 87 SER A O 1
ATOM 672 N N . GLY A 1 88 ? -9.773 9.383 16.422 1 83.81 88 GLY A N 1
ATOM 673 C CA . GLY A 1 88 ? -10.055 10.797 16.25 1 83.81 88 GLY A CA 1
ATOM 674 C C . GLY A 1 88 ? -10.797 11.117 14.977 1 83.81 88 GLY A C 1
ATOM 675 O O . GLY A 1 88 ? -11.633 12.023 14.945 1 83.81 88 GLY A O 1
ATOM 676 N N . LYS A 1 89 ? -10.531 10.367 13.984 1 82.44 89 LYS A N 1
ATOM 677 C CA . LYS A 1 89 ? -11.148 10.641 12.688 1 82.44 89 LYS A CA 1
ATOM 678 C C . LYS A 1 89 ? -12.664 10.445 12.75 1 82.44 89 LYS A C 1
ATOM 680 O O . LYS A 1 89 ? -13.422 11.273 12.25 1 82.44 89 LYS A O 1
ATOM 685 N N . ILE A 1 90 ? -13.008 9.414 13.312 1 84.69 90 ILE A N 1
ATOM 686 C CA . ILE A 1 90 ? -14.43 9.117 13.422 1 84.69 90 ILE A CA 1
ATOM 687 C C . ILE A 1 90 ? -15.117 10.164 14.297 1 84.69 90 ILE A C 1
ATOM 689 O O . ILE A 1 90 ? -16.188 10.672 13.945 1 84.69 90 ILE A O 1
ATOM 693 N N . ALA A 1 91 ? -14.492 10.531 15.352 1 86.88 91 ALA A N 1
ATOM 694 C CA . ALA A 1 91 ? -15.031 11.539 16.25 1 86.88 91 ALA A CA 1
ATOM 695 C C . ALA A 1 91 ? -15.219 12.875 15.539 1 86.88 91 ALA A C 1
ATOM 697 O O . ALA A 1 91 ? -16.234 13.555 15.742 1 86.88 91 ALA A O 1
ATOM 698 N N . SER A 1 92 ? -14.289 13.234 14.82 1 88.31 92 SER A N 1
ATOM 699 C CA . SER A 1 92 ? -14.375 14.477 14.062 1 88.31 92 SER A CA 1
ATOM 700 C C . SER A 1 92 ? -15.555 14.461 13.102 1 88.31 92 SER A C 1
ATOM 702 O O . SER A 1 92 ? -16.297 15.445 13.008 1 88.31 92 SER A O 1
ATOM 704 N N . VAL A 1 93 ? -15.797 13.359 12.391 1 89.69 93 VAL A N 1
ATOM 705 C CA . VAL A 1 93 ? -16.906 13.219 11.453 1 89.69 93 VAL A CA 1
ATOM 706 C C . VAL A 1 93 ? -18.234 13.312 12.195 1 89.69 93 VAL A C 1
ATOM 708 O O . VAL A 1 93 ? -19.141 14.023 11.773 1 89.69 93 VAL A O 1
ATOM 711 N N . GLU A 1 94 ? -18.156 12.656 13.281 1 90.81 94 GLU A N 1
ATOM 712 C CA . GLU A 1 94 ? -19.375 12.68 14.078 1 90.81 94 GLU A CA 1
ATOM 713 C C . GLU A 1 94 ? -19.656 14.086 14.602 1 90.81 94 GLU A C 1
ATOM 715 O O . GLU A 1 94 ? -20.812 14.516 14.633 1 90.81 94 GLU A O 1
ATOM 720 N N . LYS A 1 95 ? -18.703 14.766 14.992 1 92.56 95 LYS A N 1
ATOM 721 C CA . LYS A 1 95 ? -18.844 16.156 15.438 1 92.56 95 LYS A CA 1
ATOM 722 C C . LYS A 1 95 ? -19.422 17.031 14.328 1 92.56 95 LYS A C 1
ATOM 724 O O . LYS A 1 95 ? -20.328 17.812 14.57 1 92.56 95 LYS A O 1
ATOM 729 N N . HIS A 1 96 ? -19 16.844 13.156 1 94.56 96 HIS A N 1
ATOM 730 C CA . HIS A 1 96 ? -19.469 17.625 12.023 1 94.56 96 HIS A CA 1
ATOM 731 C C . HIS A 1 96 ? -20.906 17.234 11.648 1 94.56 96 HIS A C 1
ATOM 733 O O . HIS A 1 96 ? -21.688 18.078 11.242 1 94.56 96 HIS A O 1
ATOM 739 N N . LEU A 1 97 ? -21.141 15.945 11.844 1 93.94 97 LEU A N 1
ATOM 740 C CA . LEU A 1 97 ? -22.453 15.422 11.508 1 93.94 97 LEU A CA 1
ATOM 741 C C . LEU A 1 97 ? -23.453 15.734 12.617 1 93.94 97 LEU A C 1
ATOM 743 O O . LEU A 1 97 ? -24.672 15.797 12.375 1 93.94 97 LEU A O 1
ATOM 747 N N . GLY A 1 98 ? -22.906 15.898 13.812 1 93.62 98 GLY A N 1
ATOM 748 C CA . GLY A 1 98 ? -23.75 16.156 14.961 1 93.62 98 GLY A CA 1
ATOM 749 C C . GLY A 1 98 ? -24.453 14.914 15.477 1 93.62 98 GLY A C 1
ATOM 750 O O . GLY A 1 98 ? -25.469 15 16.156 1 93.62 98 GLY A O 1
ATOM 751 N N . ARG A 1 99 ? -23.984 13.812 15.023 1 91.81 99 ARG A N 1
ATOM 752 C CA . ARG A 1 99 ? -24.578 12.547 15.469 1 91.81 99 ARG A CA 1
ATOM 753 C C . ARG A 1 99 ? -23.578 11.398 15.336 1 91.81 99 ARG A C 1
ATOM 755 O O . ARG A 1 99 ? -22.625 11.484 14.555 1 91.81 99 ARG A O 1
ATOM 762 N N . PRO A 1 100 ? -23.891 10.328 16.078 1 89.19 100 PRO A N 1
ATOM 763 C CA . PRO A 1 100 ? -23.047 9.148 15.914 1 89.19 100 PRO A CA 1
ATOM 764 C C . PRO A 1 100 ? -23.281 8.438 14.586 1 89.19 100 PRO A C 1
ATOM 766 O O . PRO A 1 100 ? -24.344 8.562 13.992 1 89.19 100 PRO A O 1
ATOM 769 N N . VAL A 1 101 ? -22.172 7.758 14.141 1 88.75 101 VAL A N 1
ATOM 770 C CA . VAL A 1 101 ? -22.281 6.969 12.922 1 88.75 101 VAL A CA 1
ATOM 771 C C . VAL A 1 101 ? -22.109 5.488 13.25 1 88.75 101 VAL A C 1
ATOM 773 O O . VAL A 1 101 ? -21.688 5.133 14.352 1 88.75 101 VAL A O 1
ATOM 776 N N . LYS A 1 102 ? -22.562 4.617 12.273 1 85.38 102 LYS A N 1
ATOM 777 C CA . LYS A 1 102 ? -22.328 3.186 12.43 1 85.38 102 LYS A CA 1
ATOM 778 C C . LYS A 1 102 ? -20.828 2.857 12.32 1 85.38 102 LYS A C 1
ATOM 780 O O . LYS A 1 102 ? -20.172 3.295 11.383 1 85.38 102 LYS A O 1
ATOM 785 N N . LYS A 1 103 ? -20.281 2.271 13.32 1 77.5 103 LYS A N 1
ATOM 786 C CA . LYS A 1 103 ? -18.859 1.944 13.352 1 77.5 103 LYS A CA 1
ATOM 787 C C . LYS A 1 103 ? -18.625 0.448 13.156 1 77.5 103 LYS A C 1
ATOM 789 O O . LYS A 1 103 ? -19.516 -0.361 13.453 1 77.5 103 LYS A O 1
ATOM 794 N N . SER A 1 104 ? -17.406 -0.074 12.5 1 66.81 104 SER A N 1
ATOM 795 C CA . SER A 1 104 ? -17.109 -1.485 12.289 1 66.81 104 SER A CA 1
ATOM 796 C C . SER A 1 104 ? -16.906 -2.215 13.609 1 66.81 104 SER A C 1
ATOM 798 O O . SER A 1 104 ? -16.562 -1.597 14.617 1 66.81 104 SER A O 1
ATOM 800 N N . MET B 1 1 ? 10.289 -14.742 -4.109 1 88.75 1 MET B N 1
ATOM 801 C CA . MET B 1 1 ? 9.086 -14.359 -4.84 1 88.75 1 MET B CA 1
ATOM 802 C C . MET B 1 1 ? 9.289 -13.039 -5.566 1 88.75 1 MET B C 1
ATOM 804 O O . MET B 1 1 ? 9.906 -12.117 -5.027 1 88.75 1 MET B O 1
ATOM 808 N N 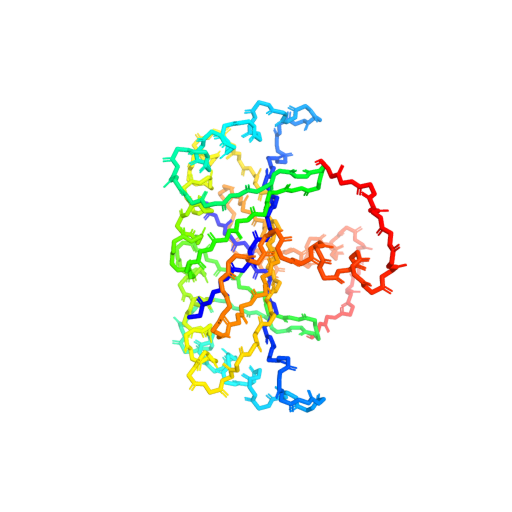. SER B 1 2 ? 8.875 -13.039 -6.832 1 94 2 SER B N 1
ATOM 809 C CA . SER B 1 2 ? 8.906 -11.789 -7.598 1 94 2 SER B CA 1
ATOM 810 C C . SER B 1 2 ? 7.699 -10.914 -7.27 1 94 2 SER B C 1
ATOM 812 O O . SER B 1 2 ? 6.57 -11.414 -7.18 1 94 2 SER B O 1
ATOM 814 N N . VAL B 1 3 ? 8.016 -9.633 -7.156 1 97.06 3 VAL B N 1
ATOM 815 C CA . VAL B 1 3 ? 6.973 -8.695 -6.746 1 97.06 3 VAL B CA 1
ATOM 816 C C . VAL B 1 3 ? 6.746 -7.66 -7.852 1 97.06 3 VAL B C 1
ATOM 818 O O . VAL B 1 3 ? 7.703 -7.082 -8.375 1 97.06 3 VAL B O 1
ATOM 821 N N . LEU B 1 4 ? 5.484 -7.551 -8.242 1 96.94 4 LEU B N 1
ATOM 822 C CA . LEU B 1 4 ? 5.027 -6.355 -8.938 1 96.94 4 LEU B CA 1
ATOM 823 C C . LEU B 1 4 ? 4.324 -5.402 -7.973 1 96.94 4 LEU B C 1
ATOM 825 O O . LEU B 1 4 ? 3.348 -5.781 -7.32 1 96.94 4 LEU B O 1
ATOM 829 N N . LEU B 1 5 ? 4.84 -4.207 -7.824 1 98.44 5 LEU B N 1
ATOM 830 C CA . LEU B 1 5 ? 4.32 -3.189 -6.918 1 98.44 5 LEU B CA 1
ATOM 831 C C . LEU B 1 5 ? 3.982 -1.909 -7.676 1 98.44 5 LEU B C 1
ATOM 833 O O . LEU B 1 5 ? 4.859 -1.295 -8.289 1 98.44 5 LEU B O 1
ATOM 837 N N . GLU B 1 6 ? 2.699 -1.539 -7.762 1 98.56 6 GLU B N 1
ATOM 838 C CA . GLU B 1 6 ? 2.303 -0.223 -8.25 1 98.56 6 GLU B CA 1
ATOM 839 C C . GLU B 1 6 ? 2.061 0.746 -7.098 1 98.56 6 GLU B C 1
ATOM 841 O O . GLU B 1 6 ? 1.334 0.427 -6.156 1 98.56 6 GLU B O 1
ATOM 846 N N . PHE B 1 7 ? 2.678 1.923 -7.211 1 98.81 7 PHE B N 1
ATOM 847 C CA . PHE B 1 7 ? 2.385 2.873 -6.145 1 98.81 7 PHE B CA 1
ATOM 848 C C . PHE B 1 7 ? 2.205 4.277 -6.707 1 98.81 7 PHE B C 1
ATOM 850 O O . PHE B 1 7 ? 2.678 4.578 -7.805 1 98.81 7 PHE B O 1
ATOM 857 N N . SER B 1 8 ? 1.459 5.051 -6.004 1 98.62 8 SER B N 1
ATOM 858 C CA . SER B 1 8 ? 1.354 6.496 -6.156 1 98.62 8 SER B CA 1
ATOM 859 C C . SER B 1 8 ? 1.541 7.207 -4.82 1 98.62 8 SER B C 1
ATOM 861 O O . SER B 1 8 ? 1.103 6.715 -3.781 1 98.62 8 SER B O 1
ATOM 863 N N . MET B 1 9 ? 2.27 8.25 -4.875 1 98.62 9 MET B N 1
ATOM 864 C CA . MET B 1 9 ? 2.562 9.047 -3.688 1 98.62 9 MET B CA 1
ATOM 865 C C . MET B 1 9 ? 2.473 10.539 -3.996 1 98.62 9 MET B C 1
ATOM 867 O O . MET B 1 9 ? 3.105 11.023 -4.938 1 98.62 9 MET B O 1
ATOM 871 N N . THR B 1 10 ? 1.684 11.234 -3.229 1 97.94 10 THR B N 1
ATOM 872 C CA . THR B 1 10 ? 1.452 12.641 -3.521 1 97.94 10 THR B CA 1
ATOM 873 C C . THR B 1 10 ? 1.267 13.438 -2.234 1 97.94 10 THR B C 1
ATOM 875 O O . THR B 1 10 ? 0.668 12.953 -1.274 1 97.94 10 THR B O 1
ATOM 878 N N . PRO B 1 11 ? 1.847 14.648 -2.186 1 97.88 11 PRO B N 1
ATOM 879 C CA . PRO B 1 11 ? 1.519 15.531 -1.063 1 97.88 11 PRO B CA 1
ATOM 880 C C . PRO B 1 11 ? 0.087 16.062 -1.126 1 97.88 11 PRO B C 1
ATOM 882 O O . PRO B 1 11 ? -0.437 16.297 -2.217 1 97.88 11 PRO B O 1
ATOM 885 N N . LEU B 1 12 ? -0.469 16.266 0.043 1 96.62 12 LEU B N 1
ATOM 886 C CA . LEU B 1 12 ? -1.828 16.797 0.099 1 96.62 12 LEU B CA 1
ATOM 887 C C . LEU B 1 12 ? -1.83 18.234 0.596 1 96.62 12 LEU B C 1
ATOM 889 O O . LEU B 1 12 ? -2.873 18.891 0.601 1 96.62 12 LEU B O 1
ATOM 893 N N . ASP B 1 13 ? -0.702 18.688 0.959 1 96.12 13 ASP B N 1
ATOM 894 C CA . ASP B 1 13 ? -0.643 20.016 1.567 1 96.12 13 ASP B CA 1
ATOM 895 C C . ASP B 1 13 ? -0.002 21.031 0.62 1 96.12 13 ASP B C 1
ATOM 897 O O . ASP B 1 13 ? 0.397 22.109 1.041 1 96.12 13 ASP B O 1
ATOM 901 N N . LYS B 1 14 ? 0.17 20.719 -0.638 1 96.25 14 LYS B N 1
ATOM 902 C CA . LYS B 1 14 ? 0.92 21.578 -1.554 1 96.25 14 LYS B CA 1
ATOM 903 C C . LYS B 1 14 ? 0.029 22.094 -2.68 1 96.25 14 LYS B C 1
ATOM 905 O O . LYS B 1 14 ? 0.506 22.75 -3.604 1 96.25 14 LYS B O 1
ATOM 910 N N . GLY B 1 15 ? -1.22 21.891 -2.621 1 93.19 15 GLY B N 1
ATOM 911 C CA . GLY B 1 15 ? -2.123 22.359 -3.658 1 93.19 15 GLY B CA 1
ATOM 912 C C . GLY B 1 15 ? -2.234 21.406 -4.832 1 93.19 15 GLY B C 1
ATOM 913 O O . GLY B 1 15 ? -2.041 20.188 -4.676 1 93.19 15 GLY B O 1
ATOM 914 N N . GLU B 1 16 ? -2.629 21.906 -6.004 1 90.56 16 GLU B N 1
ATOM 915 C CA . GLU B 1 16 ? -2.992 21.062 -7.137 1 90.56 16 GLU B CA 1
ATOM 916 C C . GLU B 1 16 ? -1.76 20.656 -7.945 1 90.56 16 GLU B C 1
ATOM 918 O O . GLU B 1 16 ? -1.746 19.609 -8.586 1 90.56 16 GLU B O 1
ATOM 923 N N . SER B 1 17 ? -0.82 21.453 -7.906 1 92.94 17 SER B N 1
ATOM 924 C CA . SER B 1 17 ? 0.373 21.203 -8.703 1 92.94 17 SER B CA 1
ATOM 925 C C . SER B 1 17 ? 1.419 20.422 -7.902 1 92.94 17 SER B C 1
ATOM 927 O O . SER B 1 17 ? 2.209 21.031 -7.168 1 92.94 17 SER B O 1
ATOM 929 N N . VAL B 1 18 ? 1.405 19.094 -8.094 1 94.69 18 VAL B N 1
ATOM 930 C CA . VAL B 1 18 ? 2.303 18.297 -7.273 1 94.69 18 VAL B CA 1
ATOM 931 C C . VAL B 1 18 ? 3.357 17.625 -8.156 1 94.69 18 VAL B C 1
ATOM 933 O O . VAL B 1 18 ? 4.066 16.719 -7.719 1 94.69 18 VAL B O 1
ATOM 936 N N . GLY B 1 19 ? 3.5 17.969 -9.398 1 95.38 19 GLY B N 1
ATOM 937 C CA . GLY B 1 19 ? 4.402 17.375 -10.367 1 95.38 19 GLY B CA 1
ATOM 938 C C . GLY B 1 19 ? 5.848 17.359 -9.906 1 95.38 19 GLY B C 1
ATOM 939 O O . GLY B 1 19 ? 6.562 16.375 -10.109 1 95.38 19 GLY B O 1
ATOM 940 N N . ALA B 1 20 ? 6.281 18.406 -9.312 1 95.81 20 ALA B N 1
ATOM 941 C CA . ALA B 1 20 ? 7.66 18.516 -8.836 1 95.81 20 ALA B CA 1
ATOM 942 C C . ALA B 1 20 ? 7.957 17.453 -7.785 1 95.81 20 ALA B C 1
ATOM 944 O O . ALA B 1 20 ? 9.047 16.859 -7.773 1 95.81 20 ALA B O 1
ATOM 945 N N . TYR B 1 21 ? 7.066 17.203 -6.941 1 96.12 21 TYR B N 1
ATOM 946 C CA . TYR B 1 21 ? 7.242 16.219 -5.871 1 96.12 21 TYR B CA 1
ATOM 947 C C . TYR B 1 21 ? 7.246 14.797 -6.426 1 96.12 21 TYR B C 1
ATOM 949 O O . TYR B 1 21 ? 8.07 13.969 -6.027 1 96.12 21 TYR B O 1
ATOM 957 N N . VAL B 1 22 ? 6.285 14.547 -7.359 1 96.62 22 VAL B N 1
ATOM 958 C CA . VAL B 1 22 ? 6.199 13.242 -8.016 1 96.62 22 VAL B CA 1
ATOM 959 C C . VAL B 1 22 ? 7.473 12.984 -8.812 1 96.62 22 VAL B C 1
ATOM 961 O O . VAL B 1 22 ? 8.008 11.875 -8.797 1 96.62 22 VAL B O 1
ATOM 964 N N . SER B 1 23 ? 8 13.992 -9.414 1 97.56 23 SER B N 1
ATOM 965 C CA . SER B 1 23 ? 9.219 13.859 -10.203 1 97.56 23 SER B CA 1
ATOM 966 C C . SER B 1 23 ? 10.414 13.5 -9.328 1 97.56 23 SER B C 1
ATOM 968 O O . SER B 1 23 ? 11.289 12.734 -9.742 1 97.56 23 SER B O 1
ATOM 970 N N . ARG B 1 24 ? 10.477 14.023 -8.18 1 97.69 24 ARG B N 1
ATOM 971 C CA . ARG B 1 24 ? 11.523 13.672 -7.23 1 97.69 24 ARG B CA 1
ATOM 972 C C . ARG B 1 24 ? 11.469 12.188 -6.879 1 97.69 24 ARG B C 1
ATOM 974 O O . ARG B 1 24 ? 12.508 11.523 -6.793 1 97.69 24 ARG B O 1
ATOM 981 N N . SER B 1 25 ? 10.266 11.734 -6.621 1 98.12 25 SER B N 1
ATOM 982 C CA . SER B 1 25 ? 10.086 10.312 -6.34 1 98.12 25 SER B CA 1
ATOM 983 C C . SER B 1 25 ? 10.555 9.461 -7.512 1 98.12 25 SER B C 1
ATOM 985 O O . SER B 1 25 ? 11.219 8.438 -7.312 1 98.12 25 SER B O 1
ATOM 987 N N . LEU B 1 26 ? 10.211 9.906 -8.734 1 97.94 26 LEU B N 1
ATOM 988 C CA . LEU B 1 26 ? 10.609 9.148 -9.914 1 97.94 26 LEU B CA 1
ATOM 989 C C . LEU B 1 26 ? 12.125 9.133 -10.062 1 97.94 26 LEU B C 1
ATOM 991 O O . LEU B 1 26 ? 12.695 8.133 -10.516 1 97.94 26 LEU B O 1
ATOM 995 N N . ASP B 1 27 ? 12.742 10.211 -9.75 1 98.56 27 ASP B N 1
ATOM 996 C CA . ASP B 1 27 ? 14.203 10.242 -9.758 1 98.56 27 ASP B CA 1
ATOM 997 C C . ASP B 1 27 ? 14.781 9.188 -8.82 1 98.56 27 ASP B C 1
ATOM 999 O O . ASP B 1 27 ? 15.75 8.508 -9.164 1 98.56 27 ASP B O 1
ATOM 1003 N N . ILE B 1 28 ? 14.266 9.039 -7.641 1 98.56 28 ILE B N 1
ATOM 1004 C CA . ILE B 1 28 ? 14.688 8.039 -6.664 1 98.56 28 ILE B CA 1
ATOM 1005 C C . ILE B 1 28 ? 14.484 6.637 -7.238 1 98.56 28 ILE B C 1
ATOM 1007 O O . ILE B 1 28 ? 15.367 5.781 -7.129 1 98.56 28 ILE B O 1
ATOM 1011 N N . VAL B 1 29 ? 13.336 6.441 -7.844 1 98.56 29 VAL B N 1
ATOM 1012 C CA . VAL B 1 29 ? 13.031 5.16 -8.469 1 98.56 29 VAL B CA 1
ATOM 1013 C C . VAL B 1 29 ? 14.078 4.84 -9.539 1 98.56 29 VAL B C 1
ATOM 1015 O O . VAL B 1 29 ? 14.656 3.752 -9.539 1 98.56 29 VAL B O 1
ATOM 1018 N N . ASP B 1 30 ? 14.281 5.82 -10.367 1 98.25 30 ASP B N 1
ATOM 1019 C CA . ASP B 1 30 ? 15.195 5.633 -11.484 1 98.25 30 ASP B CA 1
ATOM 1020 C C . ASP B 1 30 ? 16.609 5.312 -11 1 98.25 30 ASP B C 1
ATOM 1022 O O . ASP B 1 30 ? 17.266 4.414 -11.523 1 98.25 30 ASP B O 1
ATOM 1026 N N . LYS B 1 31 ? 17.078 5.891 -10.008 1 98.38 31 LYS B N 1
ATOM 1027 C CA . LYS B 1 31 ? 18.438 5.738 -9.492 1 98.38 31 LYS B CA 1
ATOM 1028 C C . LYS B 1 31 ? 18.578 4.465 -8.664 1 98.38 31 LYS B C 1
ATOM 1030 O O . LYS B 1 31 ? 19.688 4.016 -8.383 1 98.38 31 LYS B O 1
ATOM 1035 N N . SER B 1 32 ? 17.484 3.963 -8.234 1 97.69 32 SER B N 1
ATOM 1036 C CA . SER B 1 32 ? 17.516 2.762 -7.406 1 97.69 32 SER B CA 1
ATOM 1037 C C . SER B 1 32 ? 18.031 1.562 -8.195 1 97.69 32 SER B C 1
ATOM 1039 O O . SER B 1 32 ? 18.547 0.603 -7.605 1 97.69 32 SER B O 1
ATOM 1041 N N . GLY B 1 33 ? 17.781 1.522 -9.523 1 97.25 33 GLY B N 1
ATOM 1042 C CA . GLY B 1 33 ? 18.172 0.404 -10.367 1 97.25 33 GLY B CA 1
ATOM 1043 C C . GLY B 1 33 ? 17.109 -0.671 -10.469 1 97.25 33 GLY B C 1
ATOM 1044 O O . GLY B 1 33 ? 17.25 -1.635 -11.219 1 97.25 33 GLY B O 1
ATOM 1045 N N . VAL B 1 34 ? 16.094 -0.56 -9.664 1 96.5 34 VAL B N 1
ATOM 1046 C CA . VAL B 1 34 ? 14.984 -1.503 -9.758 1 96.5 34 VAL B CA 1
ATOM 1047 C C . VAL B 1 34 ? 14.234 -1.297 -11.078 1 96.5 34 VAL B C 1
ATOM 1049 O O . VAL B 1 34 ? 14.031 -0.16 -11.508 1 96.5 34 VAL B O 1
ATOM 1052 N N . ASP B 1 35 ? 13.844 -2.336 -11.719 1 95.56 35 ASP B N 1
ATOM 1053 C CA . ASP B 1 35 ? 13.055 -2.217 -12.938 1 95.56 35 ASP B CA 1
ATOM 1054 C C . ASP B 1 35 ? 11.719 -1.533 -12.664 1 95.56 35 ASP B C 1
ATOM 1056 O O . ASP B 1 35 ? 11.07 -1.809 -11.648 1 95.56 35 ASP B O 1
ATOM 1060 N N . TYR B 1 36 ? 11.336 -0.6 -13.578 1 97 36 TYR B N 1
ATOM 1061 C CA . TYR B 1 36 ? 10.086 0.11 -13.336 1 97 36 TYR B CA 1
ATOM 1062 C C . TYR B 1 36 ? 9.445 0.561 -14.648 1 97 36 TYR B C 1
ATOM 1064 O O . TYR B 1 36 ? 10.094 0.527 -15.703 1 97 36 TYR B O 1
ATOM 1072 N N . ARG B 1 37 ? 8.117 0.894 -14.555 1 95.31 37 ARG B N 1
ATOM 1073 C CA . ARG B 1 37 ? 7.328 1.554 -15.594 1 95.31 37 ARG B CA 1
ATOM 1074 C C . ARG B 1 37 ? 6.43 2.633 -15 1 95.31 37 ARG B C 1
ATOM 1076 O O . ARG B 1 37 ? 5.758 2.402 -13.992 1 95.31 37 ARG B O 1
ATOM 1083 N N . LEU B 1 38 ? 6.531 3.742 -15.641 1 95.19 38 LEU B N 1
ATOM 1084 C CA . LEU B 1 38 ? 5.645 4.832 -15.242 1 95.19 38 LEU B CA 1
ATOM 1085 C C . LEU B 1 38 ? 4.336 4.781 -16.031 1 95.19 38 LEU B C 1
ATOM 1087 O O . LEU B 1 38 ? 4.34 4.543 -17.234 1 95.19 38 LEU B O 1
ATOM 1091 N N . ASN B 1 39 ? 3.244 4.941 -15.336 1 93.12 39 ASN B N 1
ATOM 1092 C CA . ASN B 1 39 ? 1.954 5.141 -15.984 1 93.12 39 ASN B CA 1
ATOM 1093 C C . ASN B 1 39 ? 1.208 6.336 -15.398 1 93.12 39 ASN B C 1
ATOM 1095 O O . ASN B 1 39 ? 1.675 6.957 -14.445 1 93.12 39 ASN B O 1
ATOM 1099 N N . PRO B 1 40 ? 0.089 6.785 -16.062 1 92.75 40 PRO B N 1
ATOM 1100 C CA . PRO B 1 40 ? -0.569 8.023 -15.656 1 92.75 40 PRO B CA 1
ATOM 1101 C C . PRO B 1 40 ? -1.086 7.973 -14.219 1 92.75 40 PRO B C 1
ATOM 1103 O O . PRO B 1 40 ? -1.373 9.016 -13.625 1 92.75 40 PRO B O 1
ATOM 1106 N N . MET B 1 41 ? -1.208 6.703 -13.609 1 93.44 41 MET B N 1
ATOM 1107 C CA . MET B 1 41 ? -1.834 6.574 -12.297 1 93.44 41 MET B CA 1
ATOM 1108 C C . MET B 1 41 ? -0.808 6.18 -11.242 1 93.44 41 MET B C 1
ATOM 1110 O O . MET B 1 41 ? -1.118 6.145 -10.055 1 93.44 41 MET B O 1
ATOM 1114 N N . GLY B 1 42 ? 0.375 5.895 -11.688 1 96.81 42 GLY B N 1
ATOM 1115 C CA . GLY B 1 42 ? 1.417 5.504 -10.75 1 96.81 42 GLY B CA 1
ATOM 1116 C C . GLY B 1 42 ? 2.633 4.898 -11.422 1 96.81 42 GLY B C 1
ATOM 1117 O O . GLY B 1 42 ? 2.814 5.047 -12.633 1 96.81 42 GLY B O 1
ATOM 1118 N N . THR B 1 43 ? 3.508 4.422 -10.594 1 97.56 43 THR B N 1
ATOM 1119 C CA . THR B 1 43 ? 4.723 3.754 -11.047 1 97.56 43 THR B CA 1
ATOM 1120 C C . THR B 1 43 ? 4.727 2.289 -10.625 1 97.56 43 THR B C 1
ATOM 1122 O O . THR B 1 43 ? 4.43 1.974 -9.469 1 97.56 43 THR B O 1
ATOM 1125 N N . VAL B 1 44 ? 4.969 1.425 -11.555 1 97.75 44 VAL B N 1
ATOM 1126 C CA . VAL B 1 44 ? 5.059 -0.002 -11.266 1 97.75 44 VAL B CA 1
ATOM 1127 C C . VAL B 1 44 ? 6.527 -0.409 -11.133 1 97.75 44 VAL B C 1
ATOM 1129 O O . VAL B 1 44 ? 7.344 -0.092 -12 1 97.75 44 VAL B O 1
ATOM 1132 N N . LEU B 1 45 ? 6.844 -1.029 -10.047 1 98 45 LEU B N 1
ATOM 1133 C CA . LEU B 1 45 ? 8.164 -1.585 -9.781 1 98 45 LEU B CA 1
ATOM 1134 C C . LEU B 1 45 ? 8.141 -3.107 -9.852 1 98 45 LEU B C 1
ATOM 1136 O O . LEU B 1 45 ? 7.121 -3.729 -9.539 1 98 45 LEU B O 1
ATOM 1140 N N . GLU B 1 46 ? 9.25 -3.672 -10.227 1 97.38 46 GLU B N 1
ATOM 1141 C CA . GLU B 1 46 ? 9.438 -5.117 -10.156 1 97.38 46 GLU B CA 1
ATOM 1142 C C . GLU B 1 46 ? 10.734 -5.465 -9.422 1 97.38 46 GLU B C 1
ATOM 1144 O O . GLU B 1 46 ? 11.789 -4.902 -9.711 1 97.38 46 GLU B O 1
ATOM 1149 N N . GLY B 1 47 ? 10.719 -6.363 -8.539 1 96.44 47 GLY B N 1
ATOM 1150 C CA . GLY B 1 47 ? 11.852 -6.832 -7.758 1 96.44 47 GLY B CA 1
ATOM 1151 C C . GLY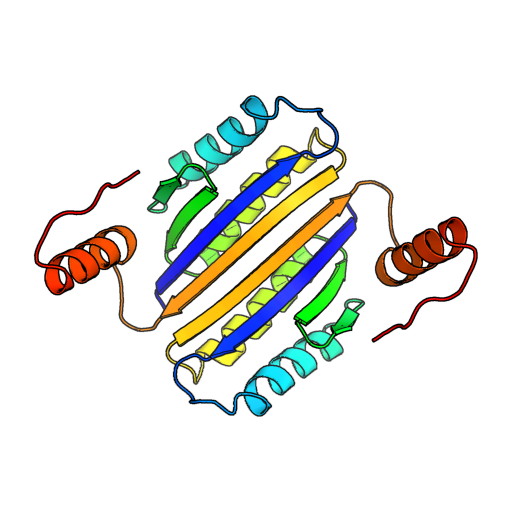 B 1 47 ? 11.445 -7.723 -6.594 1 96.44 47 GLY B C 1
ATOM 1152 O O . GLY B 1 47 ? 10.375 -8.32 -6.609 1 96.44 47 GLY B O 1
ATOM 1153 N N . GLU B 1 48 ? 12.344 -7.871 -5.684 1 96.44 48 GLU B N 1
ATOM 1154 C CA . GLU B 1 48 ? 12.008 -8.547 -4.434 1 96.44 48 GLU B CA 1
ATOM 1155 C C . GLU B 1 48 ? 11.305 -7.605 -3.461 1 96.44 48 GLU B C 1
ATOM 1157 O O . GLU B 1 48 ? 11.422 -6.383 -3.584 1 96.44 48 GLU B O 1
ATOM 1162 N N . TRP B 1 49 ? 10.578 -8.18 -2.512 1 97.81 49 TRP B N 1
ATOM 1163 C CA . TRP B 1 49 ? 9.781 -7.402 -1.566 1 97.81 49 TRP B CA 1
ATOM 1164 C C . TRP B 1 49 ? 10.625 -6.293 -0.938 1 97.81 49 TRP B C 1
ATOM 1166 O O . TRP B 1 49 ? 10.266 -5.117 -1.019 1 97.81 49 TRP B O 1
ATOM 1176 N N . ASN B 1 50 ? 11.734 -6.691 -0.353 1 97.69 50 ASN B N 1
ATOM 1177 C CA . ASN B 1 50 ? 12.531 -5.707 0.369 1 97.69 50 ASN B CA 1
ATOM 1178 C C . ASN B 1 50 ? 13.055 -4.617 -0.562 1 97.69 50 ASN B C 1
ATOM 1180 O O . ASN B 1 50 ? 13.148 -3.455 -0.17 1 97.69 50 ASN B O 1
ATOM 1184 N N . GLU B 1 51 ? 13.422 -4.969 -1.776 1 97.56 51 GLU B N 1
ATOM 1185 C CA . GLU B 1 51 ? 13.945 -4.008 -2.746 1 97.56 51 GLU B CA 1
ATOM 1186 C C . GLU B 1 51 ? 12.906 -2.947 -3.09 1 97.56 51 GLU B C 1
ATOM 1188 O O . GLU B 1 51 ? 13.195 -1.75 -3.047 1 97.56 51 GLU B O 1
ATOM 1193 N N . VAL B 1 52 ? 11.727 -3.412 -3.424 1 98.38 52 VAL B N 1
ATOM 1194 C CA . VAL B 1 52 ? 10.719 -2.467 -3.885 1 98.38 52 VAL B CA 1
ATOM 1195 C C . VAL B 1 52 ? 10.195 -1.647 -2.705 1 98.38 52 VAL B C 1
ATOM 1197 O O . VAL B 1 52 ? 9.945 -0.447 -2.838 1 98.38 52 VAL B O 1
ATOM 1200 N N . MET B 1 53 ? 10.062 -2.229 -1.53 1 98.56 53 MET B N 1
ATOM 1201 C CA . MET B 1 53 ? 9.586 -1.5 -0.357 1 98.56 53 MET B CA 1
ATOM 1202 C C . MET B 1 53 ? 10.609 -0.457 0.084 1 98.56 53 MET B C 1
ATOM 1204 O O . MET B 1 53 ? 10.242 0.611 0.575 1 98.56 53 MET B O 1
ATOM 1208 N N . GLU B 1 54 ? 11.828 -0.8 -0.028 1 98.56 54 GLU B N 1
ATOM 1209 C CA . GLU B 1 54 ? 12.875 0.168 0.285 1 98.56 54 GLU B CA 1
ATOM 1210 C C . GLU B 1 54 ? 12.766 1.406 -0.6 1 98.56 54 GLU B C 1
ATOM 1212 O O . GLU B 1 54 ? 12.93 2.531 -0.125 1 98.56 54 GLU B O 1
ATOM 1217 N N . VAL B 1 55 ? 12.562 1.187 -1.883 1 98.75 55 VAL B N 1
ATOM 1218 C CA . VAL B 1 55 ? 12.43 2.301 -2.814 1 98.75 55 VAL B CA 1
ATOM 1219 C C . VAL B 1 55 ? 11.25 3.182 -2.398 1 98.75 55 VAL B C 1
ATOM 1221 O O . VAL B 1 55 ? 11.367 4.406 -2.355 1 98.75 55 VAL B O 1
ATOM 1224 N N . VAL B 1 56 ? 10.109 2.588 -2.072 1 98.81 56 VAL B N 1
ATOM 1225 C CA . VAL B 1 56 ? 8.922 3.326 -1.651 1 98.81 56 VAL B CA 1
ATOM 1226 C C . VAL B 1 56 ? 9.227 4.109 -0.376 1 98.81 56 VAL B C 1
ATOM 1228 O O . VAL B 1 56 ? 8.859 5.281 -0.256 1 98.81 56 VAL B O 1
ATOM 1231 N N . THR B 1 57 ? 9.93 3.451 0.527 1 98.81 57 THR B N 1
ATOM 1232 C CA . THR B 1 57 ? 10.297 4.09 1.786 1 98.81 57 THR B CA 1
ATOM 1233 C C . THR B 1 57 ? 11.18 5.309 1.539 1 98.81 57 THR B C 1
ATOM 1235 O O . THR B 1 57 ? 10.977 6.363 2.148 1 98.81 57 THR B O 1
ATOM 1238 N N . LYS B 1 58 ? 12.133 5.191 0.673 1 98.81 58 LYS B N 1
ATOM 1239 C CA . LYS B 1 58 ? 13.008 6.312 0.34 1 98.81 58 LYS B CA 1
ATOM 1240 C C . LYS B 1 58 ? 12.211 7.477 -0.247 1 98.81 58 LYS B C 1
ATOM 1242 O O . LYS B 1 58 ? 12.508 8.641 0.041 1 98.81 58 LYS B O 1
ATOM 1247 N N . CYS B 1 59 ? 11.266 7.184 -1.127 1 98.69 59 CYS B N 1
ATOM 1248 C CA . CYS B 1 59 ? 10.398 8.219 -1.673 1 98.69 59 CYS B CA 1
ATOM 1249 C C . CYS B 1 59 ? 9.641 8.938 -0.563 1 98.69 59 CYS B C 1
ATOM 1251 O O . CYS B 1 59 ? 9.578 10.164 -0.539 1 98.69 59 CYS B O 1
ATOM 1253 N N . TYR B 1 60 ? 9.094 8.164 0.363 1 98.75 60 TYR B N 1
ATOM 1254 C CA . TYR B 1 60 ? 8.367 8.727 1.498 1 98.75 60 TYR B CA 1
ATOM 1255 C C . TYR B 1 60 ? 9.281 9.617 2.338 1 98.75 60 TYR B C 1
ATOM 1257 O O . TYR B 1 60 ? 8.898 10.727 2.715 1 98.75 60 TYR B O 1
ATOM 1265 N N . GLU B 1 61 ? 10.438 9.102 2.641 1 98.5 61 GLU B N 1
ATOM 1266 C CA . GLU B 1 61 ? 11.391 9.852 3.457 1 98.5 61 GLU B CA 1
ATOM 1267 C C . GLU B 1 61 ? 11.727 11.195 2.816 1 98.5 61 GLU B C 1
ATOM 1269 O O . GLU B 1 61 ? 11.82 12.211 3.508 1 98.5 61 GLU B O 1
ATOM 1274 N N . ARG B 1 62 ? 11.922 11.117 1.541 1 98.31 62 ARG B N 1
ATOM 1275 C CA . ARG B 1 62 ? 12.234 12.359 0.84 1 98.31 62 ARG B CA 1
ATOM 1276 C C . ARG B 1 62 ? 11.07 13.344 0.914 1 98.31 62 ARG B C 1
ATOM 1278 O O . ARG B 1 62 ? 11.273 14.523 1.201 1 98.31 62 ARG B O 1
ATOM 1285 N N . MET B 1 63 ? 9.883 12.945 0.652 1 97.69 63 MET B N 1
ATOM 1286 C CA . MET B 1 63 ? 8.719 13.828 0.654 1 97.69 63 MET B CA 1
ATOM 1287 C C . MET B 1 63 ? 8.422 14.336 2.061 1 97.69 63 MET B C 1
ATOM 1289 O O . MET B 1 63 ? 7.969 15.469 2.232 1 97.69 63 MET B O 1
ATOM 1293 N N . SER B 1 64 ? 8.703 13.484 3.016 1 97.31 64 SER B N 1
ATOM 1294 C CA . SER B 1 64 ? 8.398 13.836 4.402 1 97.31 64 SER B CA 1
ATOM 1295 C C . SER B 1 64 ? 9.258 15 4.875 1 97.31 64 SER B C 1
ATOM 1297 O O . SER B 1 64 ? 8.969 15.609 5.906 1 97.31 64 SER B O 1
ATOM 1299 N N . GLN B 1 65 ? 10.312 15.344 4.168 1 97.31 65 GLN B N 1
ATOM 1300 C CA . GLN B 1 65 ? 11.219 16.422 4.562 1 97.31 65 GLN B CA 1
ATOM 1301 C C . GLN B 1 65 ? 10.57 17.781 4.352 1 97.31 65 GLN B C 1
ATOM 1303 O O . GLN B 1 65 ? 10.922 18.75 5.035 1 97.31 65 GLN B O 1
ATOM 1308 N N . ASP B 1 66 ? 9.617 17.859 3.41 1 96.69 66 ASP B N 1
ATOM 1309 C CA . ASP B 1 66 ? 9.102 19.203 3.117 1 96.69 66 ASP B CA 1
ATOM 1310 C C . ASP B 1 66 ? 7.598 19.156 2.846 1 96.69 66 ASP B C 1
ATOM 1312 O O . ASP B 1 66 ? 7.039 20.094 2.266 1 96.69 66 ASP B O 1
ATOM 1316 N N . CYS B 1 67 ? 6.977 18.109 3.088 1 96.69 67 CYS B N 1
ATOM 1317 C CA . CYS B 1 67 ? 5.523 17.969 3.008 1 96.69 67 CYS B CA 1
ATOM 1318 C C . CYS B 1 67 ? 4.934 17.609 4.367 1 96.69 67 CYS B C 1
ATOM 1320 O O . CYS B 1 67 ? 5.5 16.797 5.098 1 96.69 67 CYS B O 1
ATOM 1322 N N . ALA B 1 68 ? 3.814 18.141 4.664 1 96.06 68 ALA B N 1
ATOM 1323 C CA . ALA B 1 68 ? 3.197 17.938 5.973 1 96.06 68 ALA B CA 1
ATOM 1324 C C . ALA B 1 68 ? 2.162 16.812 5.93 1 96.06 68 ALA B C 1
ATOM 1326 O O . ALA B 1 68 ? 1.766 16.297 6.973 1 96.06 68 ALA B O 1
ATOM 1327 N N . ARG B 1 69 ? 1.666 16.531 4.777 1 97.06 69 ARG B N 1
ATOM 1328 C CA . ARG B 1 69 ? 0.709 15.438 4.621 1 97.06 69 ARG B CA 1
ATOM 1329 C C . ARG B 1 69 ? 0.909 14.727 3.287 1 97.06 69 ARG B C 1
ATOM 1331 O O . ARG B 1 69 ? 1 15.375 2.24 1 97.06 69 ARG B O 1
ATOM 1338 N N . ILE B 1 70 ? 1.05 13.438 3.383 1 98.19 70 ILE B N 1
ATOM 1339 C CA . ILE B 1 70 ? 1.37 12.617 2.219 1 98.19 70 ILE B CA 1
ATOM 1340 C C . ILE B 1 70 ? 0.346 11.492 2.08 1 98.19 70 ILE B C 1
ATOM 1342 O O . ILE B 1 70 ? 0.019 10.82 3.059 1 98.19 70 ILE B O 1
ATOM 1346 N N . SER B 1 71 ? -0.224 11.312 0.9 1 98.56 71 SER B N 1
ATOM 1347 C CA . SER B 1 71 ? -1.068 10.172 0.554 1 98.56 71 SER B CA 1
ATOM 1348 C C . SER B 1 71 ? -0.315 9.172 -0.314 1 98.56 71 SER B C 1
ATOM 1350 O O . SER B 1 71 ? 0.348 9.555 -1.281 1 98.56 71 SER B O 1
ATOM 1352 N N . VAL B 1 72 ? -0.404 7.891 0.076 1 98.69 72 VAL B N 1
ATOM 1353 C CA . VAL B 1 72 ? 0.251 6.828 -0.684 1 98.69 72 VAL B CA 1
ATOM 1354 C C . VAL B 1 72 ? -0.743 5.703 -0.962 1 98.69 72 VAL B C 1
ATOM 1356 O O . VAL B 1 72 ? -1.515 5.316 -0.081 1 98.69 72 VAL B O 1
ATOM 1359 N N . SER B 1 73 ? -0.738 5.223 -2.15 1 98.81 73 SER B N 1
ATOM 1360 C CA . SER B 1 73 ? -1.432 3.992 -2.523 1 98.81 73 SER B CA 1
ATOM 1361 C C . SER B 1 73 ? -0.467 2.973 -3.117 1 98.81 73 SER B C 1
ATOM 1363 O O . SER B 1 73 ? 0.361 3.312 -3.965 1 98.81 73 SER B O 1
ATOM 1365 N N . ILE B 1 74 ? -0.59 1.763 -2.65 1 98.81 74 ILE B N 1
ATOM 1366 C CA . ILE B 1 74 ? 0.262 0.676 -3.121 1 98.81 74 ILE B CA 1
ATOM 1367 C C . ILE B 1 74 ? -0.593 -0.548 -3.443 1 98.81 74 ILE B C 1
ATOM 1369 O O . ILE B 1 74 ? -1.48 -0.915 -2.67 1 98.81 74 ILE B O 1
ATOM 1373 N N . LYS B 1 75 ? -0.372 -1.144 -4.52 1 98.56 75 LYS B N 1
ATOM 1374 C CA . LYS B 1 75 ? -0.913 -2.445 -4.902 1 98.56 75 LYS B CA 1
ATOM 1375 C C . LYS B 1 75 ? 0.203 -3.416 -5.277 1 98.56 75 LYS B C 1
ATOM 1377 O O . LYS B 1 75 ? 1.122 -3.059 -6.016 1 98.56 75 LYS B O 1
ATOM 1382 N N . ILE B 1 76 ? 0.027 -4.645 -4.809 1 98.44 76 ILE B N 1
ATOM 1383 C CA . ILE B 1 76 ? 1.111 -5.602 -5.004 1 98.44 76 ILE B CA 1
ATOM 1384 C C . ILE B 1 76 ? 0.545 -6.93 -5.492 1 98.44 76 ILE B C 1
ATOM 1386 O O . ILE B 1 76 ? -0.484 -7.395 -4.996 1 98.44 76 ILE B O 1
ATOM 1390 N N . ASP B 1 77 ? 1.153 -7.531 -6.41 1 97.62 77 ASP B N 1
ATOM 1391 C CA . ASP B 1 77 ? 1.028 -8.93 -6.812 1 97.62 77 ASP B CA 1
ATOM 1392 C C . ASP B 1 77 ? 2.361 -9.656 -6.684 1 97.62 77 ASP B C 1
ATOM 1394 O O . ASP B 1 77 ? 3.295 -9.406 -7.449 1 97.62 77 ASP B O 1
ATOM 1398 N N . ALA B 1 78 ? 2.506 -10.484 -5.688 1 97.56 78 ALA B N 1
ATOM 1399 C CA . ALA B 1 78 ? 3.721 -11.258 -5.445 1 97.56 78 ALA B CA 1
ATOM 1400 C C . ALA B 1 78 ? 3.541 -12.711 -5.879 1 97.56 78 ALA B C 1
ATOM 1402 O O . ALA B 1 78 ? 2.549 -13.352 -5.523 1 97.56 78 ALA B O 1
ATOM 1403 N N . ARG B 1 79 ? 4.516 -13.234 -6.602 1 96.25 79 ARG B N 1
ATOM 1404 C CA . ARG B 1 79 ? 4.371 -14.578 -7.156 1 96.25 79 ARG B CA 1
ATOM 1405 C C . ARG B 1 79 ? 5.699 -15.328 -7.121 1 96.25 79 ARG B C 1
ATOM 1407 O O . ARG B 1 79 ? 6.754 -14.75 -7.402 1 96.25 79 ARG B O 1
ATOM 1414 N N . LYS B 1 80 ? 5.617 -16.594 -6.875 1 93.19 80 LYS B N 1
ATOM 1415 C CA . LYS B 1 80 ? 6.789 -17.453 -6.957 1 93.19 80 LYS B CA 1
ATOM 1416 C C . LYS B 1 80 ? 7.152 -17.75 -8.414 1 93.19 80 LYS B C 1
ATOM 1418 O O . LYS B 1 80 ? 6.273 -18 -9.234 1 93.19 80 LYS B O 1
ATOM 1423 N N . GLY B 1 81 ? 8.477 -17.734 -8.75 1 81.94 81 GLY B N 1
ATOM 1424 C CA . GLY B 1 81 ? 9 -18.312 -9.977 1 81.94 81 GLY B CA 1
ATOM 1425 C C . GLY B 1 81 ? 8.82 -17.406 -11.188 1 81.94 81 GLY B C 1
ATOM 1426 O O . GLY B 1 81 ? 9.062 -17.828 -12.32 1 81.94 81 GLY B O 1
ATOM 1427 N N . GLN B 1 82 ? 8.414 -16.141 -10.961 1 75.06 82 GLN B N 1
ATOM 1428 C CA . GLN B 1 82 ? 8.141 -15.352 -12.156 1 75.06 82 GLN B CA 1
ATOM 1429 C C . GLN B 1 82 ? 8.906 -14.031 -12.133 1 75.06 82 GLN B C 1
ATOM 1431 O O . GLN B 1 82 ? 8.773 -13.25 -11.188 1 75.06 82 GLN B O 1
ATOM 1436 N N . SER B 1 83 ? 9.844 -14 -12.984 1 80.62 83 SER B N 1
ATOM 1437 C CA . SER B 1 83 ? 10.477 -12.703 -13.211 1 80.62 83 SER B CA 1
ATOM 1438 C C . SER B 1 83 ? 10.141 -12.156 -14.594 1 80.62 83 SER B C 1
ATOM 1440 O O . SER B 1 83 ? 9.516 -12.844 -15.406 1 80.62 83 SER B O 1
ATOM 1442 N N . GLY B 1 84 ? 10.477 -10.844 -14.812 1 87.69 84 GLY B N 1
ATOM 1443 C CA . GLY B 1 84 ? 10.188 -10.227 -16.094 1 87.69 84 GLY B CA 1
ATOM 1444 C C . GLY B 1 84 ? 8.711 -9.984 -16.328 1 87.69 84 GLY B C 1
ATOM 1445 O O . GLY B 1 84 ? 8.219 -10.125 -17.453 1 87.69 84 GLY B O 1
ATOM 1446 N N . ARG B 1 85 ? 8.086 -9.742 -15.312 1 89.62 85 ARG B N 1
ATOM 1447 C CA . ARG B 1 85 ? 6.633 -9.672 -15.367 1 89.62 85 ARG B CA 1
ATOM 1448 C C . ARG B 1 85 ? 6.172 -8.312 -15.875 1 89.62 85 ARG B C 1
ATOM 1450 O O . ARG B 1 85 ? 5.074 -8.188 -16.438 1 89.62 85 ARG B O 1
ATOM 1457 N N . LEU B 1 86 ? 6.898 -7.34 -15.719 1 87.75 86 LEU B N 1
ATOM 1458 C CA . LEU B 1 86 ? 6.551 -6.008 -16.203 1 87.75 86 LEU B CA 1
ATOM 1459 C C . LEU B 1 86 ? 6.23 -6.035 -17.688 1 87.75 86 LEU B C 1
ATOM 1461 O O . LEU B 1 86 ? 5.227 -5.465 -18.125 1 87.75 86 LEU B O 1
ATOM 1465 N N . SER B 1 87 ? 7 -6.652 -18.453 1 82.25 87 SER B N 1
ATOM 1466 C CA . SER B 1 87 ? 6.801 -6.75 -19.891 1 82.25 87 SER B CA 1
ATOM 1467 C C . SER B 1 87 ? 5.961 -7.973 -20.25 1 82.25 87 SER B C 1
ATOM 1469 O O . SER B 1 87 ? 5.191 -7.941 -21.219 1 82.25 87 SER B O 1
ATOM 1471 N N . GLY B 1 88 ? 6.109 -8.992 -19.531 1 84 88 GLY B N 1
ATOM 1472 C CA . GLY B 1 88 ? 5.477 -10.258 -19.844 1 84 88 GLY B CA 1
ATOM 1473 C C . GLY B 1 88 ? 3.963 -10.211 -19.75 1 84 88 GLY B C 1
ATOM 1474 O O . GLY B 1 88 ? 3.266 -10.867 -20.531 1 84 88 GLY B O 1
ATOM 1475 N N . LYS B 1 89 ? 3.496 -9.43 -18.875 1 82.69 89 LYS B N 1
ATOM 1476 C CA . LYS B 1 89 ? 2.053 -9.367 -18.656 1 82.69 89 LYS B CA 1
ATOM 1477 C C . LYS B 1 89 ? 1.345 -8.805 -19.891 1 82.69 89 LYS B C 1
ATOM 1479 O O . LYS B 1 89 ? 0.324 -9.336 -20.328 1 82.69 89 LYS B O 1
ATOM 1484 N N . ILE B 1 90 ? 1.869 -7.797 -20.359 1 84.75 90 ILE B N 1
ATOM 1485 C CA . ILE B 1 90 ? 1.276 -7.164 -21.531 1 84.75 90 ILE B CA 1
ATOM 1486 C C . ILE B 1 90 ? 1.353 -8.109 -22.719 1 84.75 90 ILE B C 1
ATOM 1488 O O . ILE B 1 90 ? 0.371 -8.281 -23.453 1 84.75 90 ILE B O 1
ATOM 1492 N N . ALA B 1 91 ? 2.447 -8.766 -22.875 1 86.88 91 ALA B N 1
ATOM 1493 C CA . ALA B 1 91 ? 2.635 -9.719 -23.953 1 86.88 91 ALA B CA 1
ATOM 1494 C C . ALA B 1 91 ? 1.618 -10.852 -23.875 1 86.88 91 ALA B C 1
ATOM 1496 O O . ALA B 1 91 ? 1.07 -11.273 -24.906 1 86.88 91 ALA B O 1
ATOM 1497 N N . SER B 1 92 ? 1.446 -11.328 -22.766 1 88.38 92 SER B N 1
ATOM 1498 C CA . SER B 1 92 ? 0.478 -12.406 -22.562 1 88.38 92 SER B CA 1
ATOM 1499 C C . SER B 1 92 ? -0.926 -11.961 -22.969 1 88.38 92 SER B C 1
ATOM 1501 O O . SER B 1 92 ? -1.641 -12.703 -23.656 1 88.38 92 SER B O 1
ATOM 1503 N N . VAL B 1 93 ? -1.358 -10.758 -22.609 1 89.69 93 VAL B N 1
ATOM 1504 C CA . VAL B 1 93 ? -2.672 -10.219 -22.938 1 89.69 93 VAL B CA 1
ATOM 1505 C C . VAL B 1 93 ? -2.799 -10.07 -24.453 1 89.69 93 VAL B C 1
ATOM 1507 O O . VAL B 1 93 ? -3.809 -10.469 -25.047 1 89.69 93 VAL B O 1
ATOM 1510 N N . GLU B 1 94 ? -1.708 -9.586 -24.922 1 90.81 94 GLU B N 1
ATOM 1511 C CA . GLU B 1 94 ? -1.722 -9.406 -26.375 1 90.81 94 GLU B CA 1
ATOM 1512 C C . GLU B 1 94 ? -1.811 -10.75 -27.094 1 90.81 94 GLU B C 1
ATOM 1514 O O . GLU B 1 94 ? -2.504 -10.867 -28.109 1 90.81 94 GLU B O 1
ATOM 1519 N N . LYS B 1 95 ? -1.156 -11.711 -26.625 1 92.56 95 LYS B N 1
ATOM 1520 C CA . LYS B 1 95 ? -1.222 -13.055 -27.188 1 92.56 95 LYS B CA 1
ATOM 1521 C C . LYS B 1 95 ? -2.645 -13.602 -27.141 1 92.56 95 LYS B C 1
ATOM 1523 O O . LYS B 1 95 ? -3.139 -14.156 -28.125 1 92.56 95 LYS B O 1
ATOM 1528 N N . HIS B 1 96 ? -3.305 -13.383 -26.094 1 94.5 96 HIS B N 1
ATOM 1529 C CA . HIS B 1 96 ? -4.676 -13.852 -25.938 1 94.5 96 HIS B CA 1
ATOM 1530 C C . HIS B 1 96 ? -5.637 -13.062 -26.812 1 94.5 96 HIS B C 1
ATOM 1532 O O . HIS B 1 96 ? -6.605 -13.625 -27.344 1 94.5 96 HIS B O 1
ATOM 1538 N N . LEU B 1 97 ? -5.285 -11.797 -26.953 1 94 97 LEU B N 1
ATOM 1539 C CA . LEU B 1 97 ? -6.125 -10.914 -27.75 1 94 97 LEU B CA 1
ATOM 1540 C C . LEU B 1 97 ? -5.84 -11.109 -29.25 1 94 97 LEU B C 1
ATOM 1542 O O . LEU B 1 97 ? -6.691 -10.812 -30.078 1 94 97 LEU B O 1
ATOM 1546 N N . GLY B 1 98 ? -4.613 -11.586 -29.5 1 93.69 98 GLY B N 1
ATOM 1547 C CA . GLY B 1 98 ? -4.207 -11.758 -30.891 1 93.69 98 GLY B CA 1
ATOM 1548 C C . GLY B 1 98 ? -3.846 -10.461 -31.562 1 93.69 98 GLY B C 1
ATOM 1549 O O . GLY B 1 98 ? -3.863 -10.375 -32.812 1 93.69 98 GLY B O 1
ATOM 1550 N N . ARG B 1 99 ? -3.717 -9.438 -30.781 1 92.19 99 ARG B N 1
ATOM 1551 C CA . ARG B 1 99 ? -3.359 -8.141 -31.344 1 92.19 99 ARG B CA 1
ATOM 1552 C C . ARG B 1 99 ? -2.645 -7.273 -30.312 1 92.19 99 ARG B C 1
ATOM 1554 O O . ARG B 1 99 ? -2.783 -7.496 -29.109 1 92.19 99 ARG B O 1
ATOM 1561 N N . PRO B 1 100 ? -1.923 -6.27 -30.859 1 89.56 100 PRO B N 1
ATOM 1562 C CA . PRO B 1 100 ? -1.306 -5.328 -29.922 1 89.56 100 PRO B CA 1
ATOM 1563 C C . PRO B 1 100 ? -2.324 -4.414 -29.25 1 89.56 100 PRO B C 1
ATOM 1565 O O . PRO B 1 100 ? -3.408 -4.184 -29.797 1 89.56 100 PRO B O 1
ATOM 1568 N N . VAL B 1 101 ? -1.924 -3.979 -28.031 1 88.94 101 VAL B N 1
ATOM 1569 C CA . VAL B 1 101 ? -2.766 -3.031 -27.312 1 88.94 101 VAL B CA 1
ATOM 1570 C C . VAL B 1 101 ? -2.027 -1.702 -27.141 1 88.94 101 VAL B C 1
ATOM 1572 O O . VAL B 1 101 ? -0.818 -1.625 -27.375 1 88.94 101 VAL B O 1
ATOM 1575 N N . LYS B 1 102 ? -2.824 -0.628 -26.844 1 85.62 102 LYS B N 1
ATOM 1576 C CA . LYS B 1 102 ? -2.205 0.661 -26.547 1 85.62 102 LYS B CA 1
ATOM 1577 C C . LYS B 1 102 ? -1.438 0.615 -25.234 1 85.62 102 LYS B C 1
ATOM 1579 O O . LYS B 1 102 ? -1.968 0.165 -24.219 1 85.62 102 LYS B O 1
ATOM 1584 N N . LYS B 1 103 ? -0.189 0.878 -25.266 1 77.38 103 LYS B N 1
ATOM 1585 C CA . LYS B 1 103 ? 0.665 0.826 -24.078 1 77.38 103 LYS B CA 1
ATOM 1586 C C . LYS B 1 103 ? 1.025 2.229 -23.594 1 77.38 103 LYS B C 1
ATOM 1588 O O . LYS B 1 103 ? 1.019 3.18 -24.391 1 77.38 103 LYS B O 1
ATOM 1593 N N . SER B 1 104 ? 1.26 2.498 -22.172 1 67.06 104 SER B N 1
ATOM 1594 C CA . SER B 1 104 ? 1.641 3.797 -21.625 1 67.06 104 SER B CA 1
ATOM 1595 C C . SER B 1 104 ? 3.039 4.199 -22.078 1 67.06 104 SER B C 1
ATOM 1597 O O . SER B 1 104 ? 3.863 3.342 -22.406 1 67.06 104 SER B O 1
#

Nearest PDB structures (foldseek):
  2epi-assembly1_C  TM=9.271E-01  e=3.874E-08  Methanocaldococcus jannaschii DSM 2661
  1yqh-assembly1_A  TM=8.574E-01  e=1.379E-07  Bacillus cereus ATCC 14579
  1vk8-assembly1_D  TM=8.644E-01  e=1.801E-07  Thermotoga maritima
  2ibo-assembly1_D  TM=8.149E-01  e=5.809E-06  Streptococcus pneumoniae TIGR4
  1s7h-assembly2_D  TM=9.058E-01  e=9.313E-04  Bacillus subtilis

Secondary structure (DSSP, 8-state):
-EEEEEEEEEESSS-S--HHHHHHHHHHHHHH--EEEEETTEEEEEE-HHHHHHHHHHHHHHHTTT-SEEEEEEEEEEETT---HHHHHHHHHHHHHTS-----/-EEEEEEEEEESSS-S--HHHHHHHHHHHHHH--EEEEETTEEEEEE-HHHHHHHHHHHHHHHHTT-SEEEEEEEEEEETT---HHHHHHHHHHHHHTS-----

Sequence (208 aa):
MSVLLEFSMTPLDKGESVGAYVSRSLDIVDKSGVDYRLNPMGTVLEGEWNEVMEVVTKCYERMSQDCARISVSIKIDARKGQSGRLSGKIASVEKHLGRPVKKSMSVLLEFSMTPLDKGESVGAYVSRSLDIVDKSGVDYRLNPMGTVLEGEWNEVMEVVTKCYERMSQDCARISVSIKIDARKGQSGRLSGKIASVEKHLGRPVKKS

Organism: NCBI:txid412449

InterPro domains:
  IPR002767 Thiamine-binding protein [PF01910] (6-94)
  IPR002767 Thiamine-binding protein [TIGR00106] (4-96)
  IPR029756 MTH1187/YkoF-like [G3DSA:3.30.70.930] (1-102)
  IPR029756 MTH1187/YkoF-like [SSF89957] (1-97)
  IPR051614 UPF0045 domain-containing protein [PTHR33777] (1-99)

Radius of gyration: 18.29 Å; Cα contacts (8 Å, |Δi|>4): 342; chains: 2; bounding box: 43×44×51 Å

Foldseek 3Di:
DKKKKWKDKFFPPPPDDTVVLRVVLVVLVVVLPFDWDDDPVTIITIDDPVSVVVSVVVSVVVCVVPGDGMDMDMDMDDDPPDDPCVPVVQVVVCVVVVHHDDDD/DKKKKWKDKFFPPPPDDTVVLRVVLVVLVVVLPFDWDDDPRTIITIDDPVSVVVSVVVSVVVCVVPGDGMDMDMDMDDDPPDDPCVPVVQVVVCVVVVHHDDDD